Protein AF-A0A1B6MCC1-F1 (afdb_monomer_lite)

Radius of gyration: 26.34 Å; chains: 1; bounding box: 72×47×54 Å

Secondary structure (DSSP, 8-state):
------SHHHHHHHHHHHHHHHHHHHHHHHHHHHHHHHS--GGGSSSHHHHHHHHHHHHH---PPPP--HHHHHHHHHH--------SSS----B-TTSTT--TTS--B-------TTHHHHHHTS----S------TTTS--GGGS-SS-SS-----------GGGTTTTSSS-SS-EEE--TT-SS-EEE---S---

Foldseek 3Di:
DDQPDDDPVSVVVVVVVVVVVVVVVVLVVVQVVLCVPQVDGCVVDPDPVRSVVVSCCSVVVFAADDDPDPVVVVLVVQVDADDDDDDLDPDDDAAAPVDPPHDPVDDHDDDDDDDDDPVVVVVVVADDDRDPDDDDDPVPCPDPVPDDPHDPDDDDDDDDDDDDPVCCVVCVRPNPDFHFDAPVPGPGTHGDRDDPPPD

Structure (mmCIF, N/CA/C/O backbone):
data_AF-A0A1B6MCC1-F1
#
_entry.id   AF-A0A1B6MCC1-F1
#
loop_
_atom_site.group_PDB
_atom_site.id
_atom_site.type_symbol
_atom_site.label_atom_id
_atom_site.label_alt_id
_atom_site.label_comp_id
_atom_site.label_asym_id
_atom_site.label_entity_id
_atom_site.label_seq_id
_atom_site.pdbx_PDB_ins_code
_atom_site.Cartn_x
_atom_site.Cartn_y
_atom_site.Cartn_z
_atom_site.occupancy
_atom_site.B_iso_or_equiv
_atom_site.auth_seq_id
_atom_site.auth_comp_id
_atom_site.auth_asym_id
_atom_site.auth_atom_id
_atom_site.pdbx_PDB_model_num
ATOM 1 N N . ARG A 1 1 ? -37.648 2.947 22.952 1.00 60.53 1 ARG A N 1
ATOM 2 C CA . ARG A 1 1 ? -38.583 1.801 23.066 1.00 60.53 1 ARG A CA 1
ATOM 3 C C . ARG A 1 1 ? -37.822 0.694 23.771 1.00 60.53 1 ARG A C 1
ATOM 5 O O . ARG A 1 1 ? -36.748 0.364 23.291 1.00 60.53 1 ARG A O 1
ATOM 12 N N . GLU A 1 2 ? -38.320 0.191 24.895 1.00 76.88 2 GLU A N 1
ATOM 13 C CA . GLU A 1 2 ? -37.763 -1.011 25.529 1.00 76.88 2 GLU A CA 1
ATOM 14 C C . GLU A 1 2 ? -38.201 -2.248 24.737 1.00 76.88 2 GLU A C 1
ATOM 16 O O . GLU A 1 2 ? -39.325 -2.298 24.237 1.00 76.88 2 GLU A O 1
ATOM 21 N N . LEU A 1 3 ? -37.294 -3.213 24.567 1.00 80.12 3 LEU A N 1
ATOM 22 C CA . LEU A 1 3 ? -37.482 -4.372 23.685 1.00 80.12 3 LEU A CA 1
ATOM 23 C C . LEU A 1 3 ? -38.127 -5.589 24.384 1.00 80.12 3 LEU A C 1
ATOM 25 O O . LEU A 1 3 ? 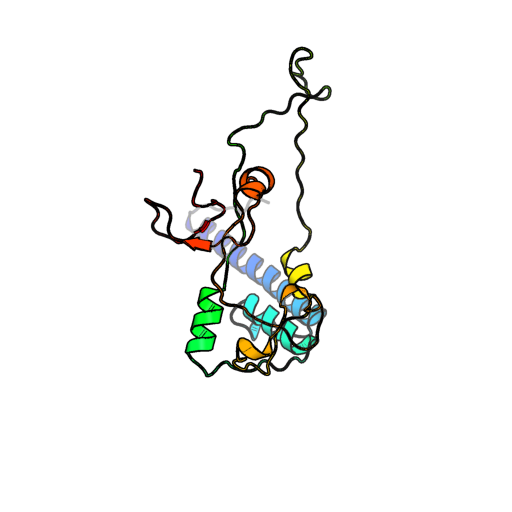-38.155 -6.658 23.794 1.00 80.12 3 LEU A O 1
ATOM 29 N N . ASN A 1 4 ? -38.674 -5.427 25.599 1.00 82.06 4 ASN A N 1
ATOM 30 C CA . ASN A 1 4 ? -39.403 -6.454 26.370 1.00 82.06 4 ASN A CA 1
ATOM 31 C C . ASN A 1 4 ? -38.788 -7.867 26.291 1.00 82.06 4 ASN A C 1
ATOM 33 O O . ASN A 1 4 ? -39.464 -8.833 25.948 1.00 82.06 4 ASN A O 1
ATOM 37 N N . MET A 1 5 ? -37.498 -7.983 26.614 1.00 91.88 5 MET A N 1
ATOM 38 C CA . MET A 1 5 ? -36.777 -9.259 26.655 1.00 91.88 5 MET A CA 1
ATOM 39 C C . MET A 1 5 ? -36.856 -9.855 28.063 1.00 91.88 5 MET A C 1
ATOM 41 O O . MET A 1 5 ? -36.608 -9.151 29.043 1.00 91.88 5 MET A O 1
ATOM 45 N N . SER A 1 6 ? -37.187 -11.142 28.166 1.00 92.62 6 SER A N 1
ATOM 46 C CA . SER A 1 6 ? -37.369 -11.849 29.444 1.00 92.62 6 SER A CA 1
ATOM 47 C C . SER A 1 6 ? -36.415 -13.029 29.629 1.00 92.62 6 SER A C 1
ATOM 49 O O . SER A 1 6 ? -36.128 -13.426 30.760 1.00 92.62 6 SER A O 1
ATOM 51 N N . THR A 1 7 ? -35.883 -13.560 28.529 1.00 95.69 7 THR A N 1
ATOM 52 C CA . THR A 1 7 ? -34.913 -14.654 28.518 1.00 95.69 7 THR A CA 1
ATOM 53 C C . THR A 1 7 ? -33.660 -14.277 27.728 1.00 95.69 7 THR A C 1
ATOM 55 O O . THR A 1 7 ? -33.661 -13.352 26.917 1.00 95.69 7 THR A O 1
ATOM 58 N N . LEU A 1 8 ? -32.575 -15.029 27.934 1.00 94.69 8 LEU A N 1
ATOM 59 C CA . LEU A 1 8 ? -31.372 -14.905 27.107 1.00 94.69 8 LEU A CA 1
ATOM 60 C C . LEU A 1 8 ? -31.652 -15.242 25.628 1.00 94.69 8 LEU A C 1
ATOM 62 O O . LEU A 1 8 ? -30.996 -14.693 24.748 1.00 94.69 8 LEU A O 1
ATOM 66 N N . GLY A 1 9 ? -32.638 -16.107 25.360 1.00 95.94 9 GLY A N 1
ATOM 67 C CA . GLY A 1 9 ? -33.094 -16.421 24.004 1.00 95.94 9 GLY A CA 1
ATOM 68 C C . GLY A 1 9 ? -33.701 -15.203 23.311 1.00 95.94 9 GLY A C 1
ATOM 69 O O . GLY A 1 9 ? -33.271 -14.863 22.215 1.00 95.94 9 GLY A O 1
ATOM 70 N N . ASP A 1 10 ? -34.596 -14.482 23.996 1.00 94.25 10 ASP A N 1
ATOM 71 C CA . ASP A 1 10 ? -35.235 -13.266 23.461 1.00 94.25 10 ASP A CA 1
ATOM 72 C C . ASP A 1 10 ? -34.190 -12.206 23.074 1.00 94.25 10 ASP A C 1
ATOM 74 O O . ASP A 1 10 ? -34.309 -11.533 22.051 1.00 94.25 10 ASP A O 1
ATOM 78 N N . TYR A 1 11 ? -33.142 -12.073 23.894 1.00 94.12 11 TYR A N 1
ATOM 79 C CA . TYR A 1 11 ? -32.012 -11.198 23.597 1.00 94.12 11 TYR A CA 1
ATOM 80 C C . TYR A 1 11 ? -31.229 -11.663 22.367 1.00 94.12 11 TYR A C 1
ATOM 82 O O . TYR A 1 11 ? -30.968 -10.857 21.474 1.00 94.12 11 TYR A O 1
ATOM 90 N N . ASN A 1 12 ? -30.872 -12.949 22.301 1.00 95.50 12 ASN A N 1
ATOM 91 C CA . ASN A 1 12 ? -30.109 -13.504 21.186 1.00 95.50 12 ASN A CA 1
ATOM 92 C C . ASN A 1 12 ? -30.859 -13.368 19.852 1.00 95.50 12 ASN A C 1
ATOM 94 O O . ASN A 1 12 ? -30.257 -12.989 18.851 1.00 95.50 12 ASN A O 1
ATOM 98 N N . ASP A 1 13 ? -32.170 -13.605 19.837 1.00 94.81 13 ASP A N 1
ATOM 99 C CA . ASP A 1 13 ? -32.987 -13.483 18.626 1.00 94.81 13 ASP A CA 1
ATOM 100 C C . ASP A 1 13 ? -33.001 -12.046 18.092 1.00 94.81 13 ASP A C 1
ATOM 102 O O . ASP A 1 13 ? -32.863 -11.813 16.888 1.00 94.81 13 ASP A O 1
ATOM 106 N N . ILE A 1 14 ? -33.127 -11.063 18.988 1.00 93.94 14 ILE A N 1
ATOM 107 C CA . ILE A 1 14 ? -33.079 -9.646 18.619 1.00 93.94 14 ILE A CA 1
ATOM 108 C C . ILE A 1 14 ? -31.674 -9.243 18.173 1.00 93.94 14 ILE A C 1
ATOM 110 O O . ILE A 1 14 ? -31.548 -8.532 17.178 1.00 93.94 14 ILE A O 1
ATOM 114 N N . TYR A 1 15 ? -30.637 -9.699 18.876 1.00 94.88 15 TYR A N 1
ATOM 115 C CA . TYR A 1 15 ? -29.241 -9.438 18.534 1.00 94.88 15 TYR A CA 1
ATOM 116 C C . TYR A 1 15 ? -28.910 -9.958 17.128 1.00 94.88 15 TYR A C 1
ATOM 118 O O . TYR A 1 15 ? -28.476 -9.189 16.275 1.00 94.88 15 TYR A O 1
ATOM 126 N N . VAL A 1 16 ? -29.211 -11.230 16.847 1.00 96.88 16 VAL A N 1
ATOM 127 C CA . VAL A 1 16 ? -28.962 -11.843 15.533 1.00 96.88 16 VAL A CA 1
ATOM 128 C C . VAL A 1 16 ? -29.770 -11.142 14.447 1.00 96.88 16 VAL A C 1
ATOM 130 O O . VAL A 1 16 ? -29.250 -10.875 13.364 1.00 96.88 16 VAL A O 1
ATOM 133 N N . LYS A 1 17 ? -31.035 -10.802 14.725 1.00 96.38 17 LYS A N 1
ATOM 134 C CA . LYS A 1 17 ? -31.856 -10.054 13.771 1.00 96.38 17 LYS A CA 1
ATOM 135 C C . LYS A 1 17 ? -31.244 -8.690 13.465 1.00 96.38 17 LYS A C 1
ATOM 137 O O . LYS A 1 17 ? -31.176 -8.335 12.295 1.00 96.38 17 LYS A O 1
ATOM 142 N N . LEU A 1 18 ? -30.796 -7.959 14.486 1.00 96.06 18 LEU A N 1
ATOM 143 C CA . LEU A 1 18 ? -30.160 -6.656 14.328 1.00 96.06 18 LEU A CA 1
ATOM 144 C C . LEU A 1 18 ? -28.888 -6.767 13.480 1.00 96.06 18 LEU A C 1
ATOM 146 O O . LEU A 1 18 ? -28.798 -6.071 12.471 1.00 96.06 18 LEU A O 1
ATOM 150 N N . ASP A 1 19 ? -27.975 -7.676 13.827 1.00 97.56 19 ASP A N 1
ATOM 151 C CA . ASP A 1 19 ? -26.720 -7.902 13.097 1.00 97.56 19 ASP A CA 1
ATOM 152 C C . ASP A 1 19 ? -26.974 -8.219 11.617 1.00 97.56 19 ASP A C 1
ATOM 154 O O . ASP A 1 19 ? -26.366 -7.611 10.735 1.00 97.56 19 ASP A O 1
ATOM 158 N N . VAL A 1 20 ? -27.920 -9.121 11.325 1.00 98.06 20 VAL A N 1
ATOM 159 C CA . VAL A 1 20 ? -28.271 -9.482 9.943 1.00 98.06 20 VAL A CA 1
ATOM 160 C C . VAL A 1 20 ? -28.901 -8.305 9.199 1.00 98.06 20 VAL A C 1
ATOM 162 O O . VAL A 1 20 ? -28.553 -8.068 8.044 1.00 98.06 20 VAL A O 1
ATOM 165 N N . THR A 1 21 ? -29.807 -7.553 9.834 1.00 98.06 21 THR A N 1
ATOM 166 C CA . THR A 1 21 ? -30.443 -6.393 9.183 1.00 98.06 21 THR A CA 1
ATOM 167 C C . THR A 1 21 ? -29.453 -5.266 8.911 1.00 98.06 21 THR A C 1
ATOM 169 O O . THR A 1 21 ? -29.427 -4.758 7.798 1.00 98.06 21 THR A O 1
ATOM 172 N N . LEU A 1 22 ? -28.578 -4.936 9.867 1.00 98.31 22 LEU A N 1
ATOM 173 C CA . LEU A 1 22 ? -27.547 -3.913 9.679 1.00 98.31 22 LEU A CA 1
ATOM 174 C C . LEU A 1 22 ? -26.559 -4.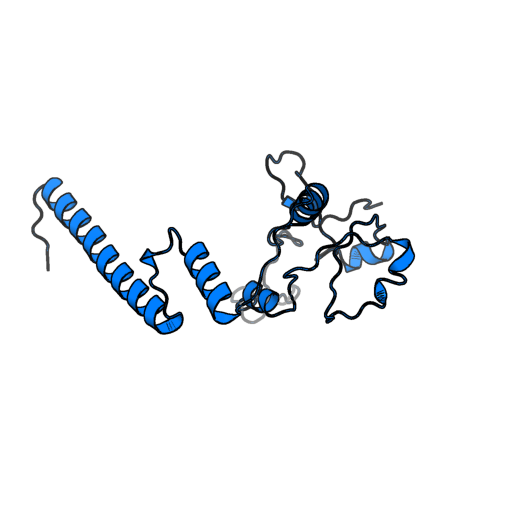315 8.585 1.00 98.31 22 LEU A C 1
ATOM 176 O O . LEU A 1 22 ? -26.181 -3.483 7.763 1.00 98.31 22 LEU A O 1
ATOM 180 N N . LEU A 1 23 ? -26.160 -5.589 8.551 1.00 98.06 23 LEU A N 1
ATOM 181 C CA . LEU A 1 23 ? -25.309 -6.092 7.481 1.00 98.06 23 LEU A CA 1
ATOM 182 C C . LEU A 1 23 ? -26.009 -5.998 6.119 1.00 98.06 23 LEU A C 1
ATOM 184 O O . LEU A 1 23 ? -25.374 -5.584 5.155 1.00 98.06 23 LEU A O 1
ATOM 188 N N . CYS A 1 24 ? -27.296 -6.350 6.032 1.00 97.94 24 CYS A N 1
ATOM 189 C CA . CYS A 1 24 ? -28.068 -6.230 4.796 1.00 97.94 24 CYS A CA 1
ATOM 190 C C . CYS A 1 24 ? -28.099 -4.779 4.304 1.00 97.94 24 CYS A C 1
ATOM 192 O O . CYS A 1 24 ? -27.706 -4.531 3.167 1.00 97.94 24 CYS A O 1
ATOM 194 N N . ASP A 1 25 ? -28.456 -3.835 5.178 1.00 98.25 25 ASP A N 1
ATOM 195 C CA . ASP A 1 25 ? -28.542 -2.408 4.846 1.00 98.25 25 ASP A CA 1
ATOM 196 C C . ASP A 1 25 ? -27.190 -1.870 4.338 1.00 98.25 25 ASP A C 1
ATOM 198 O O . ASP A 1 25 ? -27.114 -1.217 3.295 1.00 98.25 25 ASP A O 1
ATOM 202 N N . VAL A 1 26 ? -26.092 -2.193 5.036 1.00 97.69 26 VAL A N 1
ATOM 203 C CA . VAL A 1 26 ? -24.734 -1.784 4.632 1.00 97.69 26 VAL A CA 1
ATOM 204 C C . VAL A 1 26 ? -24.333 -2.415 3.298 1.00 97.69 26 VAL A C 1
ATOM 206 O O . VAL A 1 26 ? -23.728 -1.742 2.463 1.00 97.69 26 VAL A O 1
ATOM 209 N N . MET A 1 27 ? -24.653 -3.690 3.074 1.00 97.06 27 MET A N 1
ATOM 210 C CA . MET A 1 27 ? -24.279 -4.392 1.845 1.00 97.06 27 MET A CA 1
ATOM 211 C C . MET A 1 27 ? -25.083 -3.925 0.630 1.00 97.06 27 MET A C 1
ATOM 213 O O . MET A 1 27 ? -24.519 -3.831 -0.463 1.00 97.06 27 MET A O 1
ATOM 217 N N . GLU A 1 28 ? -26.365 -3.603 0.797 1.00 97.56 28 GLU A N 1
ATOM 218 C CA . GLU A 1 28 ? -27.186 -3.010 -0.262 1.00 97.56 28 GLU A CA 1
ATOM 219 C C . GLU A 1 28 ? -26.645 -1.637 -0.671 1.00 97.56 28 GLU A C 1
ATOM 221 O O . GLU A 1 28 ? -26.433 -1.387 -1.863 1.00 97.56 28 GLU A O 1
ATOM 226 N N . GLU A 1 29 ? -26.329 -0.780 0.303 1.00 97.81 29 GLU A N 1
ATOM 227 C CA . GLU A 1 29 ? -25.763 0.542 0.027 1.00 97.81 29 GLU A CA 1
ATOM 228 C C . GLU A 1 29 ? -24.359 0.454 -0.586 1.00 97.81 29 GLU A C 1
ATOM 230 O O . GLU A 1 29 ? -24.032 1.174 -1.536 1.00 97.81 29 GLU A O 1
ATOM 235 N N . PHE A 1 30 ? -23.535 -0.485 -0.112 1.00 97.12 30 PHE A N 1
ATOM 236 C CA . PHE A 1 30 ? -22.227 -0.748 -0.700 1.00 97.12 30 PHE A CA 1
ATOM 237 C C . PHE A 1 30 ? -22.346 -1.204 -2.159 1.00 97.12 30 PHE A C 1
ATOM 239 O O . PHE A 1 30 ? -21.626 -0.693 -3.020 1.00 97.12 30 PHE A O 1
ATOM 246 N N . ARG A 1 31 ? -23.281 -2.110 -2.475 1.00 97.62 31 ARG A N 1
ATOM 247 C CA . ARG A 1 31 ? -23.542 -2.545 -3.856 1.00 97.62 31 ARG A CA 1
ATOM 248 C C . ARG A 1 31 ? -23.975 -1.376 -4.739 1.00 97.62 31 ARG A C 1
ATOM 250 O O . ARG A 1 31 ? -23.433 -1.220 -5.835 1.00 97.62 31 ARG A O 1
ATOM 257 N N . ASN A 1 32 ? -24.900 -0.541 -4.262 1.00 98.12 32 ASN A N 1
ATOM 258 C CA . ASN A 1 32 ? -25.359 0.647 -4.986 1.00 98.12 32 ASN A CA 1
ATOM 259 C C . ASN A 1 32 ? -24.201 1.613 -5.263 1.00 98.12 32 ASN A C 1
ATOM 261 O O . ASN A 1 32 ? -24.030 2.060 -6.398 1.00 98.12 32 ASN A O 1
ATOM 265 N N . SER A 1 33 ? -23.360 1.863 -4.258 1.00 97.56 33 SER A N 1
ATOM 266 C CA . SER A 1 33 ? -22.163 2.699 -4.384 1.00 97.56 33 SER A CA 1
ATOM 267 C C . SER A 1 33 ? -21.176 2.149 -5.419 1.00 97.56 33 SER A C 1
ATOM 269 O O . SER A 1 33 ? -20.667 2.905 -6.247 1.00 97.56 33 SER A O 1
ATOM 271 N N . CYS A 1 34 ? -20.939 0.833 -5.435 1.00 97.12 34 CYS A N 1
ATOM 272 C CA . CYS A 1 34 ? -20.048 0.184 -6.403 1.00 97.12 34 CYS A CA 1
ATOM 273 C C . CYS A 1 34 ? -20.585 0.264 -7.838 1.00 97.12 34 CYS A C 1
ATOM 275 O O . CYS A 1 34 ? -19.839 0.591 -8.766 1.00 97.12 34 CYS A O 1
ATOM 277 N N . LEU A 1 35 ? -21.887 0.029 -8.023 1.00 97.12 35 LEU A N 1
ATOM 278 C CA . LEU A 1 35 ? -22.549 0.175 -9.319 1.00 97.12 35 LEU A CA 1
ATOM 279 C C . LEU A 1 35 ? -22.520 1.629 -9.802 1.00 97.12 35 LEU A C 1
ATOM 281 O O . LEU A 1 35 ? -22.264 1.878 -10.976 1.00 97.12 35 LEU A O 1
ATOM 285 N N . SER A 1 36 ? -22.731 2.583 -8.897 1.00 97.62 36 SER A N 1
ATOM 286 C CA . SER A 1 36 ? -22.678 4.018 -9.184 1.00 97.62 36 SER A CA 1
ATOM 287 C C . SER A 1 36 ? -21.276 4.486 -9.575 1.00 97.62 36 SER A C 1
ATOM 289 O O . SER A 1 36 ? -21.134 5.208 -10.559 1.00 97.62 36 SER A O 1
ATOM 291 N N . SER A 1 37 ? -20.260 4.105 -8.800 1.00 95.75 37 SER A N 1
ATOM 292 C CA . SER A 1 37 ? -18.903 4.647 -8.934 1.00 95.75 37 SER A CA 1
ATOM 293 C C . SER A 1 37 ? -18.083 3.919 -9.992 1.00 95.75 37 SER A C 1
ATOM 295 O O . SER A 1 37 ? -17.351 4.556 -10.739 1.00 95.75 37 SER A O 1
ATOM 297 N N . TYR A 1 38 ? -18.212 2.593 -10.074 1.00 95.19 38 TYR A N 1
ATOM 298 C CA . TYR A 1 38 ? -17.378 1.755 -10.941 1.00 95.19 38 TYR A CA 1
ATOM 299 C C . TYR A 1 38 ? -18.178 1.072 -12.051 1.00 95.19 38 TYR A C 1
ATOM 301 O O . TYR A 1 38 ? -17.599 0.481 -12.963 1.00 95.19 38 TYR A O 1
ATOM 309 N N . GLY A 1 39 ? -19.516 1.074 -11.988 1.00 96.56 39 GLY A N 1
ATOM 310 C CA . GLY A 1 39 ? -20.347 0.255 -12.876 1.00 96.56 39 GLY A CA 1
ATOM 311 C C . GLY A 1 39 ? -20.019 -1.234 -12.760 1.00 96.56 39 GLY A C 1
ATOM 312 O O . GLY A 1 39 ? -20.013 -1.934 -13.774 1.00 96.56 39 GLY A O 1
ATOM 313 N N . LEU A 1 40 ? -19.649 -1.680 -11.557 1.00 96.69 40 LEU A N 1
ATOM 314 C CA . LEU A 1 40 ? -19.322 -3.062 -11.221 1.00 96.69 40 LEU A CA 1
ATOM 315 C C . LEU A 1 40 ? -20.169 -3.486 -10.025 1.00 96.69 40 LEU A C 1
ATOM 317 O O . LEU A 1 40 ? -20.326 -2.731 -9.067 1.00 96.69 40 LEU A O 1
ATOM 321 N N . ASP A 1 41 ? -20.701 -4.702 -10.076 1.00 96.31 41 ASP A N 1
ATOM 322 C CA . ASP A 1 41 ? -21.399 -5.286 -8.937 1.00 96.31 41 ASP A CA 1
ATOM 323 C C . ASP A 1 41 ? -20.372 -5.953 -8.012 1.00 96.31 41 ASP A C 1
ATOM 325 O O . ASP A 1 41 ? -19.624 -6.846 -8.427 1.00 96.31 41 ASP A O 1
ATOM 329 N N . CYS A 1 42 ? -20.316 -5.499 -6.758 1.00 95.38 42 CYS A N 1
ATOM 330 C CA . CYS A 1 42 ? -19.353 -5.980 -5.774 1.00 95.38 42 CYS A CA 1
ATOM 331 C C . CYS A 1 42 ? -19.488 -7.483 -5.498 1.00 95.38 42 CYS A C 1
ATOM 333 O O . CYS A 1 42 ? -18.491 -8.120 -5.166 1.00 95.38 42 CYS A O 1
ATOM 335 N N . PHE A 1 43 ? -20.668 -8.069 -5.723 1.00 94.94 43 PHE A N 1
ATOM 336 C CA . PHE A 1 43 ? -20.920 -9.490 -5.484 1.00 94.94 43 PHE A CA 1
ATOM 337 C C . PHE A 1 43 ? -20.306 -10.438 -6.526 1.00 94.94 43 PHE A C 1
ATOM 339 O O . PHE A 1 43 ? -20.291 -11.646 -6.298 1.00 94.94 43 PHE A O 1
ATOM 346 N N . TYR A 1 44 ? -19.742 -9.930 -7.630 1.00 95.44 44 TYR A N 1
ATOM 347 C CA . TYR A 1 44 ? -18.903 -10.745 -8.527 1.00 95.44 44 TYR A CA 1
ATOM 348 C C . TYR A 1 44 ? -17.454 -10.888 -8.041 1.00 95.44 44 TYR A C 1
ATOM 350 O O . TYR A 1 44 ? -16.647 -11.550 -8.694 1.00 95.44 44 TYR A O 1
ATOM 358 N N . ASN A 1 45 ? -17.111 -10.277 -6.907 1.00 94.50 45 ASN A N 1
ATOM 359 C CA . ASN A 1 45 ? -15.792 -10.360 -6.300 1.00 94.50 45 ASN A CA 1
ATOM 360 C C . ASN A 1 45 ? -15.888 -11.003 -4.919 1.00 94.50 45 ASN A C 1
ATOM 362 O O . ASN A 1 45 ? -16.774 -10.685 -4.132 1.00 94.50 45 ASN A O 1
ATOM 366 N N . PHE A 1 46 ? -14.933 -11.876 -4.597 1.00 93.19 46 PHE A N 1
ATOM 367 C CA . PHE A 1 46 ? -14.864 -12.497 -3.271 1.00 93.19 46 PHE A CA 1
ATOM 368 C C . PHE A 1 46 ? -14.502 -11.497 -2.165 1.00 93.19 46 PHE A C 1
ATOM 370 O O . PHE A 1 46 ? -14.854 -11.707 -1.008 1.00 93.19 46 PHE A O 1
ATOM 377 N N . THR A 1 47 ? -13.762 -10.435 -2.500 1.00 96.12 47 THR A N 1
ATOM 378 C CA . THR A 1 47 ? -13.232 -9.461 -1.539 1.00 96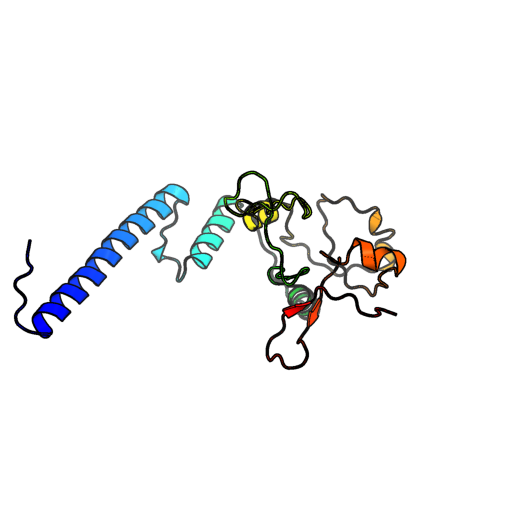.12 47 THR A CA 1
ATOM 379 C C . THR A 1 47 ? -13.174 -8.057 -2.147 1.00 96.12 47 THR A C 1
ATOM 381 O O . THR A 1 47 ? -13.105 -7.896 -3.369 1.00 96.12 47 THR A O 1
ATOM 384 N N . SER A 1 48 ? -13.143 -7.024 -1.298 1.00 94.25 48 SER A N 1
ATOM 385 C CA . SER A 1 48 ? -13.013 -5.627 -1.740 1.00 94.25 48 SER A CA 1
ATOM 386 C C . SER A 1 48 ? -11.731 -5.339 -2.539 1.00 94.25 48 SER A C 1
ATOM 388 O O . SER A 1 48 ? -11.825 -4.602 -3.517 1.00 94.25 48 SER A O 1
ATOM 390 N N . PRO A 1 49 ? -10.552 -5.924 -2.224 1.00 95.31 49 PRO A N 1
ATOM 391 C CA . PRO A 1 49 ? -9.379 -5.811 -3.094 1.00 95.31 49 PRO A CA 1
ATOM 392 C C . PRO A 1 49 ? -9.598 -6.383 -4.499 1.00 95.31 49 PRO A C 1
ATOM 394 O O . PRO A 1 49 ? -9.134 -5.790 -5.466 1.00 95.31 49 PRO A O 1
ATOM 397 N N . GLY A 1 50 ? -10.342 -7.489 -4.632 1.00 96.31 50 GLY A N 1
ATOM 398 C CA . GLY A 1 50 ? -10.712 -8.037 -5.942 1.00 96.31 50 GLY A CA 1
ATOM 399 C C . GLY A 1 50 ? -11.578 -7.065 -6.747 1.00 96.31 50 GLY A C 1
ATOM 400 O O . GLY A 1 50 ? -11.300 -6.813 -7.917 1.00 96.31 50 GLY A O 1
ATOM 401 N N . LEU A 1 51 ? -12.560 -6.435 -6.093 1.00 96.56 51 LEU A N 1
ATOM 402 C CA . LEU A 1 51 ? -13.365 -5.377 -6.709 1.00 96.56 51 LEU A CA 1
ATOM 403 C C . LEU A 1 51 ? -12.505 -4.178 -7.128 1.00 96.56 51 LEU A C 1
ATOM 405 O O . LEU A 1 51 ? -12.649 -3.695 -8.247 1.00 96.56 51 LEU A O 1
ATOM 409 N N . ALA A 1 52 ? -11.612 -3.706 -6.254 1.00 94.94 52 ALA A N 1
ATOM 410 C CA . ALA A 1 52 ? -10.720 -2.588 -6.555 1.00 94.94 52 ALA A CA 1
ATOM 411 C C . ALA A 1 52 ? -9.798 -2.907 -7.743 1.00 94.94 52 ALA A C 1
ATOM 413 O O . ALA A 1 52 ? -9.597 -2.060 -8.610 1.00 94.94 52 ALA A O 1
ATOM 414 N N . TRP A 1 53 ? -9.298 -4.143 -7.822 1.00 94.25 53 TRP A N 1
ATOM 415 C CA . TRP A 1 53 ? -8.517 -4.628 -8.957 1.00 94.25 53 TRP A CA 1
ATOM 416 C C . TRP A 1 53 ? -9.331 -4.638 -10.254 1.00 94.25 53 TRP A C 1
ATOM 418 O O . TRP A 1 53 ? -8.880 -4.105 -11.264 1.00 94.25 53 TRP A O 1
ATOM 428 N N . GLN A 1 54 ? -10.551 -5.185 -10.237 1.00 95.19 54 GLN A N 1
ATOM 429 C CA . GLN A 1 54 ? -11.429 -5.171 -11.413 1.00 95.19 54 GLN A CA 1
ATOM 430 C C . GLN A 1 54 ? -11.796 -3.749 -11.850 1.00 95.19 54 GLN A C 1
ATOM 432 O O . GLN A 1 54 ? -11.817 -3.470 -13.049 1.00 95.19 54 GLN A O 1
ATOM 437 N N . ALA A 1 55 ? -12.061 -2.850 -10.898 1.00 95.44 55 ALA A N 1
ATOM 438 C CA . ALA A 1 55 ? -12.311 -1.441 -11.178 1.00 95.44 55 ALA A CA 1
ATOM 439 C C . ALA A 1 55 ? -11.089 -0.798 -11.844 1.00 95.44 55 ALA A C 1
ATOM 441 O O . ALA A 1 55 ? -11.229 -0.196 -12.903 1.00 95.44 55 ALA A O 1
ATOM 442 N N . MET A 1 56 ? -9.889 -1.011 -11.294 1.00 93.88 56 MET A N 1
ATOM 443 C CA . MET A 1 56 ? -8.638 -0.527 -11.882 1.00 93.88 56 MET A CA 1
ATOM 444 C C . MET A 1 56 ? -8.467 -1.023 -13.322 1.00 93.88 56 MET A C 1
ATOM 446 O O . MET A 1 56 ? -8.317 -0.196 -14.215 1.00 93.88 56 MET A O 1
ATOM 450 N N . MET A 1 57 ? -8.599 -2.330 -13.572 1.00 94.50 57 MET A N 1
ATOM 451 C CA . MET A 1 57 ? -8.479 -2.906 -14.920 1.00 94.50 57 MET A CA 1
ATOM 452 C C . MET A 1 57 ? -9.507 -2.322 -15.902 1.00 94.50 57 MET A C 1
ATOM 454 O O . MET A 1 57 ? -9.191 -2.086 -17.067 1.00 94.50 57 MET A O 1
ATOM 458 N N . LYS A 1 58 ? -10.745 -2.081 -15.451 1.00 94.94 58 LYS A N 1
ATOM 459 C CA . LYS A 1 58 ? -11.812 -1.500 -16.280 1.00 94.94 58 LYS A CA 1
ATOM 460 C C . LYS A 1 58 ? -11.537 -0.038 -16.640 1.00 94.94 58 LYS A C 1
ATOM 462 O O . LYS A 1 58 ? -11.762 0.348 -17.788 1.00 94.94 58 LYS A O 1
ATOM 467 N N . GLU A 1 59 ? -11.088 0.756 -15.671 1.00 93.75 59 GLU A N 1
ATOM 468 C CA . GLU A 1 59 ? -10.838 2.190 -15.841 1.00 93.75 59 GLU A CA 1
ATOM 469 C C . GLU A 1 59 ? -9.575 2.454 -16.667 1.00 93.75 59 GLU A C 1
ATOM 471 O O . GLU A 1 59 ? -9.608 3.230 -17.623 1.00 93.75 59 GLU A O 1
ATOM 476 N N . THR A 1 60 ? -8.465 1.786 -16.340 1.00 93.50 60 THR A N 1
ATOM 477 C CA . THR A 1 60 ? -7.177 2.000 -17.020 1.00 93.50 60 THR A CA 1
ATOM 478 C C . THR A 1 60 ? -7.098 1.272 -18.355 1.00 93.50 60 THR A C 1
ATOM 480 O O . THR A 1 60 ? -6.380 1.721 -19.247 1.00 93.50 60 THR A O 1
ATOM 483 N N . LYS A 1 61 ? -7.824 0.151 -18.495 1.00 94.81 61 LYS A N 1
ATOM 484 C CA . LYS A 1 61 ? -7.726 -0.780 -19.630 1.00 94.81 61 LYS A CA 1
ATOM 485 C C . LYS A 1 61 ? -6.292 -1.253 -19.875 1.00 94.81 61 LYS A C 1
ATOM 487 O O . LYS A 1 61 ? -5.936 -1.556 -21.012 1.00 94.81 61 LYS A O 1
ATOM 492 N N . CYS A 1 62 ? -5.463 -1.273 -18.830 1.00 92.19 62 CYS A N 1
ATOM 493 C CA . CYS A 1 62 ? -4.097 -1.750 -18.956 1.00 92.19 62 CYS A CA 1
ATOM 494 C C . CYS A 1 62 ? -4.081 -3.259 -19.223 1.00 92.19 62 CYS A C 1
ATOM 496 O O . CYS A 1 62 ? -4.941 -4.011 -18.759 1.00 92.19 62 CYS A O 1
ATOM 498 N N . GLU A 1 63 ? -3.075 -3.699 -19.969 1.00 94.62 63 GLU A N 1
ATOM 499 C CA . GLU A 1 63 ? -2.766 -5.111 -20.146 1.00 94.62 63 GLU A CA 1
ATOM 500 C C . GLU A 1 63 ? -1.536 -5.423 -19.301 1.00 94.62 63 GLU A C 1
ATOM 502 O O . GLU A 1 63 ? -0.480 -4.816 -19.473 1.00 94.62 63 GLU A O 1
ATOM 507 N N . LEU A 1 64 ? -1.695 -6.337 -18.345 1.00 94.88 64 LEU A N 1
ATOM 508 C CA . LEU A 1 64 ? -0.619 -6.745 -17.452 1.00 94.88 64 LEU A CA 1
ATOM 509 C C . LEU A 1 64 ? 0.043 -8.005 -17.999 1.00 94.88 64 LEU A C 1
ATOM 511 O O . LEU A 1 64 ? -0.607 -9.043 -18.149 1.00 94.88 64 LEU A O 1
ATOM 515 N N . GLN A 1 65 ? 1.341 -7.926 -18.278 1.00 96.19 65 GLN A N 1
ATOM 516 C CA . GLN A 1 65 ? 2.123 -9.090 -18.669 1.00 96.19 65 GLN A CA 1
ATOM 517 C C . GLN A 1 65 ? 2.322 -10.012 -17.462 1.00 96.19 65 GLN A C 1
ATOM 519 O O . GLN A 1 65 ? 2.789 -9.593 -16.404 1.00 96.19 65 GLN A O 1
ATOM 524 N N . LEU A 1 66 ? 2.027 -11.299 -17.645 1.00 95.44 66 LEU A N 1
ATOM 525 C CA . LEU A 1 66 ? 2.381 -12.324 -16.672 1.00 95.44 66 LEU A CA 1
ATOM 526 C C . LEU A 1 66 ? 3.890 -12.597 -16.721 1.00 95.44 66 LEU A C 1
ATOM 528 O O . LEU A 1 66 ? 4.430 -12.947 -17.774 1.00 95.44 66 LEU A O 1
ATOM 532 N N . LEU A 1 67 ? 4.554 -12.498 -15.571 1.00 95.38 67 LEU A N 1
A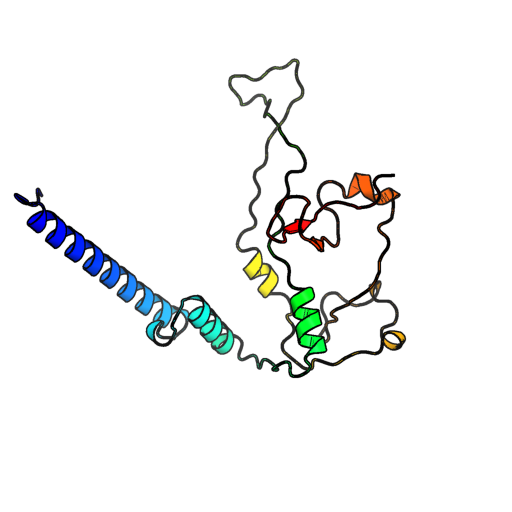TOM 533 C CA . LEU A 1 67 ? 5.933 -12.953 -15.416 1.00 95.38 67 LEU A CA 1
ATOM 534 C C . LEU A 1 67 ? 5.983 -14.481 -15.495 1.00 95.38 67 LEU A C 1
ATOM 536 O O . LEU A 1 67 ? 5.271 -15.177 -14.774 1.00 95.38 67 LEU A O 1
ATOM 540 N N . THR A 1 68 ? 6.820 -14.991 -16.394 1.00 95.88 68 THR A N 1
ATOM 541 C CA . THR A 1 68 ? 6.998 -16.435 -16.627 1.00 95.88 68 THR A CA 1
ATOM 542 C C . THR A 1 68 ? 8.399 -16.927 -16.273 1.00 95.88 68 THR A C 1
ATOM 544 O O . THR A 1 68 ? 8.591 -18.126 -16.087 1.00 95.88 68 THR A O 1
ATOM 547 N N . ASP A 1 69 ? 9.356 -16.009 -16.145 1.00 97.19 69 ASP A N 1
ATOM 548 C CA . ASP A 1 69 ? 10.700 -16.279 -15.652 1.00 97.19 69 ASP A CA 1
ATOM 549 C C . ASP A 1 69 ? 10.692 -16.283 -14.116 1.00 97.19 69 ASP A C 1
ATOM 551 O O . ASP A 1 69 ? 10.315 -15.294 -13.482 1.00 97.19 69 ASP A O 1
ATOM 555 N N . ILE A 1 70 ? 11.099 -17.406 -13.521 1.00 97.19 70 ILE A N 1
ATOM 556 C CA . ILE A 1 70 ? 11.139 -17.576 -12.067 1.00 97.19 70 ILE A CA 1
ATOM 557 C C . ILE A 1 70 ? 12.148 -16.635 -11.405 1.00 97.19 70 ILE A C 1
ATOM 559 O O . ILE A 1 70 ? 11.876 -16.143 -10.312 1.00 97.19 70 ILE A O 1
ATOM 563 N N . ASP A 1 71 ? 13.263 -16.326 -12.064 1.00 97.00 71 ASP A N 1
ATOM 564 C CA . ASP A 1 71 ? 14.297 -15.467 -11.492 1.00 97.00 71 ASP A CA 1
ATOM 565 C C . ASP A 1 71 ? 13.808 -14.012 -11.424 1.00 97.00 71 ASP A C 1
ATOM 567 O O . ASP A 1 71 ? 14.044 -13.324 -10.430 1.00 97.00 71 ASP A O 1
ATOM 571 N N . MET A 1 72 ? 13.026 -13.560 -12.417 1.00 96.25 72 MET A N 1
ATOM 572 C CA . MET A 1 72 ? 12.372 -12.243 -12.372 1.00 96.25 72 MET A CA 1
ATOM 573 C C . MET A 1 72 ? 11.342 -12.166 -11.243 1.00 96.25 72 MET A C 1
ATOM 575 O O . MET A 1 72 ? 11.270 -11.159 -10.537 1.00 96.25 72 MET A O 1
ATOM 579 N N . VAL A 1 73 ? 10.545 -13.227 -11.065 1.00 96.25 73 VAL A N 1
ATOM 580 C CA . VAL A 1 73 ? 9.559 -13.306 -9.977 1.00 96.25 73 VAL A CA 1
ATOM 581 C C . VAL A 1 73 ? 10.263 -13.210 -8.628 1.00 96.25 73 VAL A C 1
ATOM 583 O O . VAL A 1 73 ? 9.896 -12.362 -7.818 1.00 96.25 73 VAL A O 1
ATOM 586 N N . LEU A 1 74 ? 11.311 -14.010 -8.413 1.00 95.88 74 LEU A N 1
ATOM 587 C CA . LEU A 1 74 ? 12.073 -14.007 -7.166 1.00 95.88 74 LEU A CA 1
ATOM 588 C C . LEU A 1 74 ? 12.742 -12.655 -6.901 1.00 95.88 74 LEU A C 1
ATOM 590 O O . LEU A 1 74 ? 12.703 -12.182 -5.768 1.00 95.88 74 LEU A O 1
ATOM 594 N N . MET A 1 75 ? 13.306 -12.006 -7.924 1.00 94.19 75 MET A N 1
ATOM 595 C CA . MET A 1 75 ? 13.893 -10.667 -7.802 1.00 94.19 75 MET A CA 1
ATOM 596 C C . MET A 1 75 ? 12.843 -9.630 -7.373 1.00 94.19 75 MET A C 1
ATOM 598 O O . MET A 1 75 ? 13.081 -8.846 -6.453 1.00 94.19 75 MET A O 1
ATOM 602 N N . ILE A 1 76 ? 11.664 -9.637 -8.002 1.00 94.06 76 ILE A N 1
ATOM 603 C CA . ILE A 1 76 ? 10.581 -8.702 -7.674 1.00 94.06 76 ILE A CA 1
ATOM 604 C C . ILE A 1 76 ? 10.041 -8.975 -6.271 1.00 94.06 76 ILE A C 1
ATOM 606 O O . ILE A 1 76 ? 9.932 -8.038 -5.482 1.00 94.06 76 ILE A O 1
ATOM 610 N N . GLU A 1 77 ? 9.764 -10.234 -5.921 1.00 92.75 77 GLU A N 1
ATOM 611 C CA . GLU A 1 77 ? 9.321 -10.622 -4.576 1.00 92.75 77 GLU A CA 1
ATOM 612 C C . GLU A 1 77 ? 10.346 -10.217 -3.510 1.00 92.75 77 GLU A C 1
ATOM 614 O O . GLU A 1 77 ? 9.986 -9.611 -2.495 1.00 92.75 77 GLU A O 1
ATOM 619 N N . ALA A 1 78 ? 11.634 -10.460 -3.770 1.00 90.38 78 ALA A N 1
ATOM 620 C CA . ALA A 1 78 ? 12.733 -10.035 -2.913 1.00 90.38 78 ALA A CA 1
ATOM 621 C C . ALA A 1 78 ? 12.908 -8.513 -2.864 1.00 90.38 78 ALA A C 1
ATOM 623 O O . ALA A 1 78 ? 13.580 -8.027 -1.954 1.00 90.38 78 ALA A O 1
ATOM 624 N N . GLY A 1 79 ? 12.304 -7.753 -3.781 1.00 90.56 79 GLY A N 1
ATOM 625 C CA . GLY A 1 79 ? 12.264 -6.289 -3.813 1.00 90.56 79 GLY A CA 1
ATOM 626 C C . GLY A 1 79 ? 11.036 -5.670 -3.134 1.00 90.56 79 GLY A C 1
ATOM 627 O O . GLY A 1 79 ? 11.080 -4.498 -2.759 1.00 90.56 79 GLY A O 1
ATOM 628 N N . VAL A 1 80 ? 9.958 -6.430 -2.900 1.00 90.44 80 VAL A N 1
ATOM 629 C CA . VAL A 1 80 ? 8.749 -5.915 -2.232 1.00 90.44 80 VAL A CA 1
ATOM 630 C C . VAL A 1 80 ? 9.060 -5.541 -0.778 1.00 90.44 80 VAL A C 1
ATOM 632 O O . VAL A 1 80 ? 9.640 -6.315 -0.011 1.00 90.44 80 VAL A O 1
ATOM 635 N N . ARG A 1 81 ? 8.676 -4.326 -0.373 1.00 89.12 81 ARG A N 1
ATOM 636 C CA . ARG A 1 81 ? 8.843 -3.804 0.993 1.00 89.12 81 ARG A CA 1
ATOM 637 C C . ARG A 1 81 ? 7.501 -3.343 1.551 1.00 89.12 81 ARG A C 1
ATOM 639 O O . ARG A 1 81 ? 6.630 -2.894 0.813 1.00 89.12 81 ARG A O 1
ATOM 646 N N . GLY A 1 82 ? 7.348 -3.462 2.868 1.00 87.00 82 GLY A N 1
ATOM 647 C CA . GLY A 1 82 ? 6.211 -2.897 3.591 1.00 87.00 82 GLY A CA 1
ATOM 648 C C . GLY A 1 82 ? 6.390 -1.408 3.890 1.00 87.00 82 GLY A C 1
ATOM 649 O O . GLY A 1 82 ? 7.367 -0.781 3.487 1.00 87.00 82 GLY A O 1
ATOM 650 N N . GLY A 1 83 ? 5.449 -0.852 4.653 1.00 88.44 83 GLY A N 1
ATOM 651 C CA . GLY A 1 83 ? 5.555 0.517 5.151 1.00 88.44 83 GLY A CA 1
ATOM 652 C C . GLY A 1 83 ? 6.746 0.699 6.095 1.00 88.44 83 GLY A C 1
ATOM 653 O O . GLY A 1 83 ? 7.087 -0.190 6.878 1.00 88.44 83 GLY A O 1
ATOM 654 N N . LEU A 1 84 ? 7.359 1.880 6.038 1.00 88.81 84 LEU A N 1
ATOM 655 C CA . LEU A 1 84 ? 8.418 2.267 6.958 1.00 88.81 84 LEU A CA 1
ATOM 656 C C . LEU A 1 84 ? 7.831 2.586 8.335 1.00 88.81 84 LEU A C 1
ATOM 658 O O . LEU A 1 84 ? 6.866 3.338 8.450 1.00 88.81 84 LEU A O 1
ATOM 662 N N . THR A 1 85 ? 8.412 2.037 9.397 1.00 86.88 85 THR A N 1
ATOM 663 C CA . THR A 1 85 ? 8.032 2.382 10.772 1.00 86.88 85 THR A CA 1
ATOM 664 C C . THR A 1 85 ? 9.283 2.476 11.627 1.00 86.88 85 THR A C 1
ATOM 666 O O . THR A 1 85 ? 9.946 1.471 11.870 1.00 86.88 85 THR A O 1
ATOM 669 N N . GLN A 1 86 ? 9.590 3.685 12.095 1.00 84.94 86 GLN A N 1
ATOM 670 C CA . GLN A 1 86 ? 10.795 3.976 12.861 1.00 84.94 86 GLN A CA 1
ATOM 671 C C . GLN A 1 86 ? 10.487 4.923 14.021 1.00 84.94 86 GLN A C 1
ATOM 673 O O . GLN A 1 86 ? 9.681 5.843 13.901 1.00 84.94 86 GLN A O 1
ATOM 678 N N . SER A 1 87 ? 11.166 4.700 15.146 1.00 85.81 87 SER A N 1
ATOM 679 C CA . SER A 1 87 ? 11.255 5.653 16.249 1.00 85.81 87 SER A CA 1
ATOM 680 C C . SER A 1 87 ? 12.717 6.058 16.388 1.00 85.81 87 SER A C 1
ATOM 682 O O . SER A 1 87 ? 13.560 5.238 16.741 1.00 85.81 87 SER A O 1
ATOM 684 N N . VAL A 1 88 ? 13.010 7.306 16.028 1.00 84.94 88 VAL A N 1
ATOM 685 C CA . VAL A 1 88 ? 14.367 7.869 16.050 1.00 84.94 88 VAL A CA 1
ATOM 686 C C . VAL A 1 88 ? 14.701 8.376 17.452 1.00 84.94 88 VAL A C 1
ATOM 688 O O . VAL A 1 88 ? 15.726 8.016 18.028 1.00 84.94 88 VAL A O 1
ATOM 691 N N . THR A 1 89 ? 13.788 9.165 18.023 1.00 86.06 89 THR A N 1
ATOM 692 C CA . THR A 1 89 ? 13.916 9.740 19.363 1.00 86.06 89 THR A CA 1
ATOM 693 C C . THR A 1 89 ? 12.948 9.031 20.311 1.00 86.06 89 THR A C 1
ATOM 695 O O . THR A 1 89 ? 11.735 9.181 20.147 1.00 86.06 89 THR A O 1
ATOM 698 N N . PRO A 1 90 ? 13.440 8.283 21.319 1.00 83.56 90 PRO A N 1
ATOM 699 C CA . PRO A 1 90 ? 12.588 7.459 22.183 1.00 83.56 90 PRO A CA 1
ATOM 700 C C . PRO A 1 90 ? 11.567 8.249 23.008 1.00 83.56 90 PRO A C 1
ATOM 702 O O . PRO A 1 90 ? 10.542 7.705 23.414 1.00 83.56 90 PRO A O 1
ATOM 705 N N . TYR A 1 91 ? 11.855 9.521 23.294 1.00 90.88 91 TYR A N 1
ATOM 706 C CA . TYR A 1 91 ? 10.982 10.380 24.078 1.00 90.88 91 TYR A CA 1
ATOM 707 C C . TYR A 1 91 ? 11.211 11.853 23.751 1.00 90.88 91 TYR A C 1
ATOM 709 O O . TYR A 1 91 ? 12.339 12.340 23.793 1.00 90.88 91 TYR A O 1
ATOM 717 N N . VAL A 1 92 ? 10.121 12.571 23.492 1.00 90.50 92 VAL A N 1
ATOM 718 C CA . VAL A 1 92 ? 10.109 14.030 23.389 1.00 90.50 92 VAL A CA 1
ATOM 719 C C . VAL A 1 92 ? 8.906 14.544 24.167 1.00 90.50 92 VAL A C 1
ATOM 721 O O . VAL A 1 92 ? 7.802 14.010 24.051 1.00 90.50 92 VAL A O 1
ATOM 724 N N . LYS A 1 93 ? 9.113 15.597 24.957 1.00 93.00 93 LYS A N 1
ATOM 725 C CA . LYS A 1 93 ? 8.053 16.290 25.688 1.00 93.00 93 LYS A CA 1
ATOM 726 C C . LYS A 1 93 ? 7.908 17.697 25.131 1.00 93.00 93 LYS A C 1
ATOM 728 O O . LYS A 1 93 ? 8.886 18.429 25.048 1.00 93.00 93 LYS A O 1
ATOM 733 N N . ALA A 1 94 ? 6.686 18.083 24.780 1.00 95.19 94 ALA A N 1
ATOM 734 C CA . ALA A 1 94 ? 6.410 19.455 24.386 1.00 95.19 94 ALA A CA 1
ATOM 735 C C . ALA A 1 94 ? 6.653 20.412 25.569 1.00 95.19 94 ALA A C 1
ATOM 737 O O . ALA A 1 94 ? 6.186 20.160 26.682 1.00 95.19 94 ALA A O 1
ATOM 738 N N . ASN A 1 95 ? 7.334 21.525 25.307 1.00 96.88 95 ASN A N 1
ATOM 739 C CA . ASN A 1 95 ? 7.492 22.643 26.231 1.00 96.88 95 ASN A CA 1
ATOM 740 C C . ASN A 1 95 ? 7.297 23.932 25.440 1.00 96.88 95 ASN A C 1
ATOM 742 O O . ASN A 1 95 ? 8.232 24.459 24.859 1.00 96.88 95 ASN A O 1
ATOM 746 N N . ASN A 1 96 ? 6.076 24.442 25.353 1.00 95.44 96 ASN A N 1
ATOM 747 C CA . ASN A 1 96 ? 5.831 25.693 24.645 1.00 95.44 96 ASN A CA 1
ATOM 748 C C . ASN A 1 96 ? 4.829 26.560 25.396 1.00 95.44 96 ASN A C 1
ATOM 750 O O . ASN A 1 96 ? 4.018 26.060 26.172 1.00 95.44 96 ASN A O 1
ATOM 754 N N . LYS A 1 97 ? 4.878 27.866 25.121 1.00 95.25 97 LYS A N 1
ATOM 755 C CA . LYS A 1 97 ? 4.109 28.920 25.804 1.00 95.25 97 LYS A CA 1
ATOM 756 C C . LYS A 1 97 ? 2.584 28.741 25.796 1.00 95.25 97 LYS A C 1
ATOM 758 O O . LYS A 1 97 ? 1.894 29.484 26.484 1.00 95.25 97 LYS A O 1
ATOM 763 N N . HIS A 1 98 ? 2.054 27.814 24.998 1.00 94.44 98 HIS A N 1
ATOM 764 C CA . HIS A 1 98 ? 0.623 27.523 24.924 1.00 94.44 98 HIS A CA 1
ATOM 765 C C . HIS A 1 98 ? 0.185 26.408 25.891 1.00 94.44 98 HIS A C 1
ATOM 767 O O . HIS A 1 98 ? -1.012 26.163 26.028 1.00 94.44 98 HIS A O 1
ATOM 773 N N . LEU A 1 99 ? 1.125 25.742 26.571 1.00 94.31 99 LEU A N 1
ATOM 774 C CA . LEU A 1 99 ? 0.850 24.682 27.542 1.00 94.31 99 LEU A CA 1
ATOM 775 C C . LEU A 1 99 ? 0.768 25.232 28.973 1.00 94.31 99 LEU A C 1
ATOM 777 O O . LEU A 1 99 ? 1.528 26.117 29.358 1.00 94.31 99 LEU A O 1
ATOM 781 N N . GLN A 1 100 ? -0.122 24.660 29.791 1.00 93.81 100 GLN A N 1
ATOM 782 C CA . GLN A 1 100 ? -0.328 25.082 31.189 1.00 93.81 100 GLN A CA 1
ATOM 783 C C . GLN A 1 100 ? 0.911 24.883 32.076 1.00 93.81 100 GLN A C 1
ATOM 785 O O . GLN A 1 100 ? 1.095 25.601 33.052 1.00 93.81 100 GLN A O 1
ATOM 790 N N . ASN A 1 101 ? 1.754 23.908 31.742 1.00 93.62 101 ASN A N 1
ATOM 791 C CA . ASN A 1 101 ? 2.975 23.553 32.461 1.00 93.62 101 ASN A CA 1
ATOM 792 C C . ASN A 1 101 ? 4.246 24.046 31.747 1.00 93.62 101 ASN A C 1
ATOM 794 O O . ASN A 1 101 ? 5.300 23.430 31.900 1.00 93.62 101 ASN A O 1
ATOM 798 N N . TYR A 1 102 ? 4.143 25.111 30.944 1.00 95.56 102 TYR A N 1
ATOM 799 C CA . TYR A 1 102 ? 5.288 25.719 30.270 1.00 95.56 102 TYR A CA 1
ATOM 800 C C . TYR A 1 102 ? 6.361 26.154 31.274 1.00 95.56 102 TYR A C 1
ATOM 802 O O . TYR A 1 102 ? 6.071 26.884 32.225 1.00 95.56 102 TYR A O 1
ATOM 810 N N . ASN A 1 103 ? 7.604 25.746 31.024 1.00 95.62 103 ASN A N 1
ATOM 811 C CA . ASN A 1 103 ? 8.760 26.190 31.785 1.00 95.62 103 ASN A CA 1
ATOM 812 C C . ASN A 1 103 ? 9.632 27.117 30.927 1.00 95.62 103 ASN A C 1
ATOM 814 O O . ASN A 1 103 ? 10.278 26.671 29.979 1.00 95.62 103 ASN A O 1
ATOM 818 N N . SER A 1 104 ? 9.689 28.406 31.283 1.00 94.81 104 SER A N 1
ATOM 819 C CA . SER A 1 104 ? 10.495 29.406 30.570 1.00 94.81 104 SER A CA 1
ATOM 820 C C . SER A 1 104 ? 12.005 29.250 30.760 1.00 94.81 104 SER A C 1
ATOM 822 O O . SER A 1 104 ? 12.761 29.948 30.090 1.00 94.81 104 SER A O 1
ATOM 824 N N . THR A 1 105 ? 12.452 28.401 31.692 1.00 95.81 105 THR A N 1
ATOM 825 C CA . THR A 1 105 ? 13.880 28.095 31.876 1.00 95.81 105 THR A CA 1
ATOM 826 C C . THR A 1 105 ? 14.354 26.935 31.003 1.00 95.81 105 THR A C 1
ATOM 828 O O . THR A 1 105 ? 15.555 26.700 30.920 1.00 95.81 105 THR A O 1
ATOM 831 N N . GLU A 1 106 ? 13.432 26.187 30.396 1.00 94.62 106 GLU A N 1
ATOM 832 C CA . GLU A 1 106 ? 13.721 25.066 29.499 1.00 94.62 106 GLU A CA 1
ATOM 833 C C . GLU A 1 106 ? 13.566 25.480 28.030 1.00 94.62 106 GLU A C 1
ATOM 835 O O . GLU A 1 106 ? 12.935 26.488 27.703 1.00 94.62 106 GLU A O 1
ATOM 840 N N . GLU A 1 107 ? 14.139 24.686 27.125 1.00 94.81 107 GLU A N 1
ATOM 841 C CA . GLU A 1 107 ? 14.042 24.915 25.684 1.00 94.81 107 GLU A CA 1
ATOM 842 C C . GLU A 1 107 ? 12.588 24.849 25.198 1.00 94.81 107 GLU A C 1
ATOM 844 O O . GLU A 1 107 ? 11.798 24.015 25.646 1.00 94.81 107 GLU A O 1
ATOM 849 N N . SER A 1 108 ? 12.227 25.728 24.259 1.00 95.50 108 SER A N 1
ATOM 850 C CA . SER A 1 108 ? 10.899 25.713 23.649 1.00 95.50 108 SER A CA 1
ATOM 851 C C . SER A 1 108 ? 10.766 24.585 22.620 1.00 95.50 108 SER A C 1
ATOM 853 O O . SER A 1 108 ? 11.325 24.671 21.532 1.00 95.50 108 SER A O 1
ATOM 855 N N . VAL A 1 109 ? 9.956 23.573 22.930 1.00 95.31 109 VAL A N 1
ATOM 856 C CA . VAL A 1 109 ? 9.696 22.399 22.085 1.00 95.31 109 VAL A CA 1
ATOM 857 C C . VAL A 1 109 ? 8.234 22.367 21.629 1.00 95.31 109 VAL A C 1
ATOM 859 O O . VAL A 1 109 ? 7.299 22.344 22.440 1.00 95.31 109 VAL A O 1
ATOM 862 N N . TYR A 1 110 ? 8.040 22.305 20.312 1.00 95.06 110 TYR A N 1
ATOM 863 C CA . TYR A 1 110 ? 6.747 22.103 19.6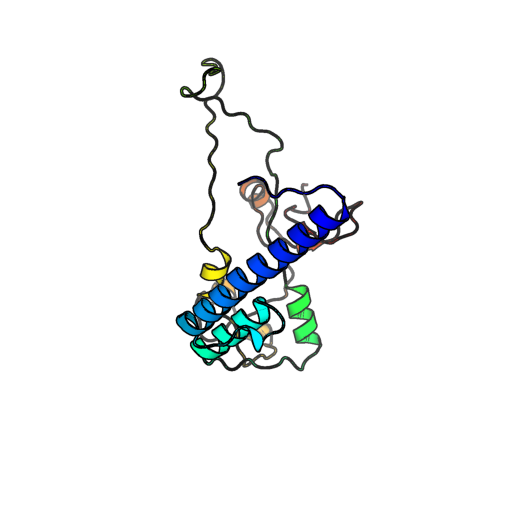55 1.00 95.06 110 TYR A CA 1
ATOM 864 C C . TYR A 1 110 ? 6.729 20.724 18.994 1.00 95.06 110 TYR A C 1
ATOM 866 O O . TYR A 1 110 ? 7.719 20.312 18.399 1.00 95.06 110 TYR A O 1
ATOM 874 N N . LEU A 1 111 ? 5.601 20.021 19.089 1.00 93.69 111 LEU A N 1
ATOM 875 C CA . LEU A 1 111 ? 5.395 18.741 18.413 1.00 93.69 111 LEU A CA 1
ATOM 876 C C . LEU A 1 111 ? 4.478 18.956 17.211 1.00 93.69 111 LEU A C 1
ATOM 878 O O . LEU A 1 111 ? 3.400 19.534 17.354 1.00 93.69 111 LEU A O 1
ATOM 882 N N . GLY A 1 112 ? 4.920 18.501 16.042 1.00 92.94 112 GLY A N 1
ATOM 883 C CA . GLY A 1 112 ? 4.123 18.475 14.819 1.00 92.94 112 GLY A CA 1
ATOM 884 C C . GLY A 1 112 ? 3.612 17.066 14.541 1.00 92.94 112 GLY A C 1
ATOM 885 O O . GLY A 1 112 ? 4.330 16.094 14.765 1.00 92.94 112 GLY A O 1
ATOM 886 N N . TYR A 1 113 ? 2.384 16.962 14.040 1.00 93.31 113 TYR A N 1
ATOM 887 C CA . TYR A 1 113 ? 1.838 15.724 13.494 1.00 93.31 113 TYR A CA 1
ATOM 888 C C . TYR A 1 113 ? 1.502 15.955 12.025 1.00 93.31 113 TYR A C 1
ATOM 890 O O . TYR A 1 113 ? 0.734 16.861 11.698 1.00 93.31 113 TYR A O 1
ATOM 898 N N . PHE A 1 114 ? 2.110 15.153 11.157 1.00 94.12 114 PHE A N 1
ATOM 899 C CA . PHE A 1 114 ? 1.934 15.224 9.715 1.00 94.12 114 PHE A CA 1
ATOM 900 C C . PHE A 1 114 ? 1.457 13.868 9.218 1.00 94.12 114 PHE A C 1
ATOM 902 O O . PHE A 1 114 ? 2.055 12.845 9.546 1.00 94.12 114 PHE A O 1
ATOM 909 N N . ASP A 1 115 ? 0.398 13.885 8.419 1.00 95.25 115 ASP A N 1
ATOM 910 C CA . ASP A 1 115 ? -0.154 12.703 7.772 1.00 95.25 115 ASP A CA 1
ATOM 911 C C . ASP A 1 115 ? -0.338 13.000 6.281 1.00 95.25 115 ASP A C 1
ATOM 913 O O . ASP A 1 115 ? -0.805 14.079 5.895 1.00 95.25 115 ASP A O 1
ATOM 917 N N . ALA A 1 116 ? 0.113 12.074 5.438 1.00 94.69 116 ALA A N 1
ATOM 918 C CA . ALA A 1 116 ? 0.024 12.207 3.996 1.00 94.69 116 ALA A CA 1
ATOM 919 C C . ALA A 1 116 ? -1.314 11.645 3.502 1.00 94.69 116 ALA A C 1
ATOM 921 O O . ALA A 1 116 ? -1.525 10.432 3.467 1.00 94.69 116 ALA A O 1
ATOM 922 N N . ASN A 1 117 ? -2.186 12.532 3.022 1.00 95.06 117 ASN A N 1
ATOM 923 C CA . ASN A 1 117 ? -3.466 12.148 2.434 1.00 95.06 117 ASN A CA 1
ATOM 924 C C . ASN A 1 117 ? -3.261 11.209 1.232 1.00 95.06 117 ASN A C 1
ATOM 926 O O . ASN A 1 117 ? -2.703 11.614 0.214 1.00 95.06 117 ASN A O 1
ATOM 930 N N . ASN A 1 118 ? -3.770 9.978 1.332 1.00 94.12 118 ASN A N 1
ATOM 931 C CA . ASN A 1 118 ? -3.745 8.976 0.261 1.00 94.12 118 ASN A CA 1
ATOM 932 C C . ASN A 1 118 ? -2.338 8.715 -0.327 1.00 94.12 118 ASN A C 1
ATOM 934 O O . ASN A 1 118 ? -2.145 8.733 -1.544 1.00 94.12 118 ASN A O 1
ATOM 938 N N . LEU A 1 119 ? -1.354 8.456 0.544 1.00 94.06 119 LEU A N 1
ATOM 939 C CA . LEU A 1 119 ? 0.044 8.224 0.157 1.00 94.06 119 LEU A CA 1
ATOM 940 C C . LEU A 1 119 ? 0.204 7.176 -0.960 1.00 94.06 119 LEU A C 1
ATOM 942 O O . LEU A 1 119 ? 0.863 7.442 -1.965 1.00 94.06 119 LEU A O 1
ATOM 946 N N . TYR A 1 120 ? -0.422 6.003 -0.814 1.00 92.00 120 TYR A N 1
ATOM 947 C CA . TYR A 1 120 ? -0.342 4.953 -1.833 1.00 92.00 120 TYR A CA 1
ATOM 948 C C . TYR A 1 120 ? -1.072 5.332 -3.119 1.00 92.00 120 TYR A C 1
ATOM 950 O O . TYR A 1 120 ? -0.556 5.047 -4.191 1.00 92.00 120 TYR A O 1
ATOM 958 N N . GLY A 1 121 ? -2.215 6.021 -3.051 1.00 93.44 121 GLY A N 1
ATOM 959 C CA . GLY A 1 121 ? -2.901 6.486 -4.257 1.00 93.44 121 GLY A CA 1
ATOM 960 C C . GLY A 1 121 ? -2.083 7.507 -5.049 1.00 93.44 121 GLY A C 1
ATOM 961 O O . GLY A 1 121 ? -2.087 7.464 -6.276 1.00 93.44 121 GLY A O 1
ATOM 962 N N . TYR A 1 122 ? -1.323 8.373 -4.370 1.00 93.62 122 TYR A N 1
ATOM 963 C CA . TYR A 1 122 ? -0.352 9.251 -5.029 1.00 93.62 122 TYR A CA 1
ATOM 964 C C . TYR A 1 122 ? 0.817 8.467 -5.641 1.00 93.62 122 TYR A C 1
ATOM 966 O O . TYR A 1 122 ? 1.242 8.763 -6.751 1.00 93.62 122 TYR A O 1
ATOM 974 N N . ALA A 1 123 ? 1.334 7.444 -4.955 1.00 92.69 123 ALA A N 1
ATOM 975 C CA . ALA A 1 123 ? 2.365 6.584 -5.536 1.00 92.69 123 ALA A CA 1
ATOM 976 C C . ALA A 1 123 ? 1.845 5.821 -6.770 1.00 92.69 123 ALA A C 1
ATOM 978 O O . ALA A 1 123 ? 2.550 5.711 -7.766 1.00 92.69 123 ALA A O 1
ATOM 979 N N . MET A 1 124 ? 0.594 5.356 -6.730 1.00 91.94 124 MET A N 1
ATOM 980 C CA . MET A 1 124 ? -0.063 4.639 -7.825 1.00 91.94 124 MET A CA 1
ATOM 981 C C . MET A 1 124 ? -0.455 5.530 -9.012 1.00 91.94 124 MET A C 1
ATOM 983 O O . MET A 1 124 ? -0.804 4.997 -10.061 1.00 91.94 124 MET A O 1
ATOM 987 N N . SER A 1 125 ? -0.412 6.860 -8.876 1.00 90.06 125 SER A N 1
ATOM 988 C CA . SER A 1 125 ? -0.608 7.779 -10.006 1.00 90.06 125 SER A CA 1
ATOM 989 C C . SER A 1 125 ? 0.681 8.064 -10.784 1.00 90.06 125 SER A C 1
ATOM 991 O O . SER A 1 125 ? 0.638 8.712 -11.831 1.00 90.06 125 SER A O 1
ATOM 993 N N . MET A 1 126 ? 1.824 7.584 -10.288 1.00 90.69 126 MET A N 1
ATOM 994 C CA . MET A 1 126 ? 3.094 7.610 -11.011 1.00 90.69 126 MET A CA 1
ATOM 995 C C . MET A 1 126 ? 3.132 6.494 -12.067 1.00 90.69 126 MET A C 1
ATOM 997 O O . MET A 1 126 ? 2.367 5.536 -11.962 1.00 90.69 126 MET A O 1
ATOM 1001 N N . PRO A 1 127 ? 4.020 6.570 -13.077 1.00 90.38 127 PRO A N 1
ATOM 1002 C CA . PRO A 1 127 ? 4.216 5.471 -14.019 1.00 90.38 127 PRO A CA 1
ATOM 1003 C C . PRO A 1 127 ? 4.555 4.158 -13.298 1.00 90.38 127 PRO A C 1
ATOM 1005 O O . PRO A 1 127 ? 5.477 4.115 -12.483 1.00 90.38 127 PRO A O 1
ATOM 1008 N N . LEU A 1 128 ? 3.806 3.097 -13.607 1.00 92.06 128 LEU A N 1
ATOM 1009 C CA . LEU A 1 128 ? 3.978 1.755 -13.049 1.00 92.06 128 LEU A CA 1
ATOM 1010 C C . LEU A 1 128 ? 4.250 0.746 -14.174 1.00 92.06 128 LEU A C 1
ATOM 1012 O O . LEU A 1 128 ? 3.659 0.865 -15.252 1.00 92.06 128 LEU A O 1
ATOM 1016 N N . PRO A 1 129 ? 5.105 -0.264 -13.940 1.00 92.50 129 PRO A N 1
ATOM 1017 C CA . PRO A 1 129 ? 5.403 -1.269 -14.949 1.00 92.50 129 PRO A CA 1
ATOM 1018 C C . PRO A 1 129 ? 4.172 -2.141 -15.224 1.00 92.50 129 PRO A C 1
ATOM 1020 O O . PRO A 1 129 ? 3.592 -2.715 -14.304 1.00 92.50 129 PRO A O 1
ATOM 1023 N N . CYS A 1 130 ? 3.789 -2.250 -16.497 1.00 93.94 130 CYS A N 1
ATOM 1024 C CA . CYS A 1 130 ? 2.659 -3.079 -16.934 1.00 93.94 130 CYS A CA 1
ATOM 1025 C C . CYS A 1 130 ? 3.100 -4.286 -17.778 1.00 93.94 130 CYS A C 1
ATOM 1027 O O . CYS A 1 130 ? 2.407 -5.300 -17.796 1.00 93.94 130 CYS A O 1
ATOM 1029 N N . GLY A 1 131 ? 4.253 -4.215 -18.448 1.00 95.31 131 GLY A N 1
ATOM 1030 C CA . GLY A 1 131 ? 4.741 -5.289 -19.305 1.00 95.31 131 GLY A CA 1
ATOM 1031 C C . GLY A 1 131 ? 6.072 -4.973 -19.976 1.00 95.31 131 GLY A C 1
ATOM 1032 O O . GLY A 1 131 ? 6.780 -4.061 -19.561 1.00 95.31 131 GLY A O 1
ATOM 1033 N N . GLU A 1 132 ? 6.386 -5.768 -20.997 1.00 95.44 132 GLU A N 1
ATOM 1034 C CA . GLU A 1 132 ? 7.665 -5.806 -21.720 1.00 95.44 132 GLU A CA 1
ATOM 1035 C C . GLU A 1 132 ? 8.872 -6.100 -20.815 1.00 95.44 132 GLU A C 1
ATOM 1037 O O . GLU A 1 132 ? 9.989 -5.629 -21.035 1.00 95.44 132 GLU A O 1
ATOM 1042 N N . PHE A 1 133 ? 8.651 -6.933 -19.795 1.00 95.94 133 PHE A N 1
ATOM 1043 C CA . PHE A 1 133 ? 9.694 -7.349 -18.866 1.00 95.94 133 PHE A CA 1
ATOM 1044 C C . PHE A 1 133 ? 10.780 -8.148 -19.591 1.00 95.94 133 PHE A C 1
ATOM 1046 O O . PHE A 1 133 ? 10.509 -9.184 -20.206 1.00 95.94 133 PHE A O 1
ATOM 1053 N N . CYS A 1 134 ? 12.019 -7.675 -19.493 1.00 95.31 134 CYS A N 1
ATOM 1054 C CA . CYS A 1 134 ? 13.195 -8.349 -20.022 1.00 95.31 134 CYS A CA 1
ATOM 1055 C C . CYS A 1 134 ? 14.414 -8.090 -19.133 1.00 95.31 134 CYS A C 1
ATOM 1057 O O . CYS A 1 134 ? 14.511 -7.063 -18.460 1.00 95.31 134 CYS A O 1
ATOM 1059 N N . TRP A 1 135 ? 15.356 -9.033 -19.141 1.00 95.00 135 TRP A N 1
ATOM 1060 C CA . TRP A 1 135 ? 16.669 -8.816 -18.550 1.00 95.00 135 TRP A CA 1
ATOM 1061 C C . TRP A 1 135 ? 17.486 -7.877 -19.433 1.00 95.00 135 TRP A C 1
ATOM 1063 O O . TRP A 1 135 ? 17.539 -8.048 -20.652 1.00 95.00 135 TRP A O 1
ATOM 1073 N N . VAL A 1 136 ? 18.151 -6.912 -18.807 1.00 91.56 136 VAL A N 1
ATOM 1074 C CA . VAL A 1 136 ? 19.047 -5.970 -19.479 1.00 91.56 136 VAL A CA 1
ATOM 1075 C C . VAL A 1 136 ? 20.475 -6.273 -19.044 1.00 91.56 136 VAL A C 1
ATOM 1077 O O . VAL A 1 136 ? 20.748 -6.409 -17.854 1.00 91.56 136 VAL A O 1
ATOM 1080 N N . ASP A 1 137 ? 21.389 -6.379 -20.009 1.00 88.50 137 ASP A N 1
ATOM 1081 C CA . ASP A 1 137 ? 22.819 -6.493 -19.718 1.00 88.50 137 ASP A CA 1
ATOM 1082 C C . ASP A 1 137 ? 23.303 -5.200 -19.044 1.00 88.50 137 ASP A C 1
ATOM 1084 O O . ASP A 1 137 ? 23.135 -4.099 -19.579 1.00 88.50 137 ASP A O 1
ATOM 1088 N N . SER A 1 138 ? 23.917 -5.334 -17.869 1.00 82.88 138 SER A N 1
ATOM 1089 C CA . SER A 1 138 ? 24.404 -4.208 -17.071 1.00 82.88 138 SER A CA 1
ATOM 1090 C C . SER A 1 138 ? 25.424 -3.343 -17.815 1.00 82.88 138 SER A C 1
ATOM 1092 O O . SER A 1 138 ? 25.499 -2.140 -17.566 1.00 82.88 138 SER A O 1
ATOM 1094 N N . ASN A 1 139 ? 26.148 -3.904 -18.789 1.00 83.38 139 ASN A N 1
ATOM 1095 C CA . ASN A 1 139 ? 27.104 -3.162 -19.613 1.00 83.38 139 ASN A CA 1
ATOM 1096 C C . ASN A 1 139 ? 26.434 -2.141 -20.550 1.00 83.38 139 ASN A C 1
ATOM 1098 O O . ASN A 1 139 ? 27.106 -1.247 -21.065 1.00 83.38 139 ASN A O 1
ATOM 1102 N N . VAL A 1 140 ? 25.128 -2.275 -20.795 1.00 82.12 140 VAL A N 1
ATOM 1103 C CA . VAL A 1 140 ? 24.371 -1.445 -21.748 1.00 82.12 140 VAL A CA 1
ATOM 1104 C C . VAL A 1 140 ? 23.675 -0.268 -21.057 1.00 82.12 140 VAL A C 1
ATOM 1106 O O . VAL A 1 140 ? 23.381 0.733 -21.706 1.00 82.12 140 VAL A O 1
ATOM 1109 N N . LEU A 1 141 ? 23.444 -0.355 -19.744 1.00 81.31 141 LEU A N 1
ATOM 1110 C CA . LEU A 1 141 ? 22.628 0.605 -18.994 1.00 81.31 141 LEU A CA 1
ATOM 1111 C C . LEU A 1 141 ? 23.277 1.999 -18.860 1.00 81.31 141 LEU A C 1
ATOM 1113 O O . LEU A 1 141 ? 22.576 2.996 -18.700 1.00 81.31 141 LEU A O 1
ATOM 1117 N N . GLY A 1 142 ? 24.606 2.088 -18.968 1.00 83.06 142 GLY A N 1
ATOM 1118 C CA . GLY A 1 142 ? 25.336 3.349 -18.829 1.00 83.06 142 GLY A CA 1
ATOM 1119 C C . GLY A 1 142 ? 25.238 3.938 -17.416 1.00 83.06 142 GLY A C 1
ATOM 1120 O O . GLY A 1 142 ? 25.260 3.209 -16.427 1.00 83.06 142 GLY A O 1
ATOM 1121 N N . ASP A 1 143 ? 25.171 5.269 -17.312 1.00 86.06 143 ASP A N 1
ATOM 1122 C CA . ASP A 1 143 ? 25.053 5.962 -16.024 1.00 86.06 143 ASP A CA 1
ATOM 1123 C C . ASP A 1 143 ? 23.599 5.971 -15.525 1.00 86.06 143 ASP A C 1
ATOM 1125 O O . ASP A 1 143 ? 22.761 6.735 -16.013 1.00 86.06 143 ASP A O 1
ATOM 1129 N N . ILE A 1 144 ? 23.323 5.159 -14.502 1.00 84.56 144 ILE A N 1
ATOM 1130 C CA . ILE A 1 144 ? 22.012 5.033 -13.845 1.00 84.56 144 ILE A CA 1
ATOM 1131 C C . ILE A 1 144 ? 21.491 6.383 -13.340 1.00 84.56 144 ILE A C 1
ATOM 1133 O O . ILE A 1 144 ? 20.289 6.642 -13.395 1.00 84.56 144 ILE A O 1
ATOM 1137 N N . ILE A 1 145 ? 22.378 7.264 -12.867 1.00 85.94 145 ILE A N 1
ATOM 1138 C CA . ILE A 1 145 ? 21.994 8.553 -12.272 1.00 85.94 145 ILE A CA 1
ATOM 1139 C C . ILE A 1 145 ? 21.416 9.495 -13.339 1.00 85.94 145 ILE A C 1
ATOM 1141 O O . ILE A 1 145 ? 20.621 10.383 -13.031 1.00 85.94 145 ILE A O 1
ATOM 1145 N N . SER A 1 146 ? 21.777 9.281 -14.604 1.00 88.25 146 SER A N 1
ATOM 1146 C CA . SER A 1 146 ? 21.290 10.074 -15.732 1.00 88.25 146 SER A CA 1
ATOM 1147 C C . SER A 1 146 ? 19.899 9.661 -16.231 1.00 88.25 146 SER A C 1
ATOM 1149 O O . SER A 1 146 ? 19.301 10.385 -17.032 1.00 88.25 146 SER A O 1
ATOM 1151 N N . ILE A 1 147 ? 19.362 8.527 -15.761 1.00 86.50 147 ILE A N 1
ATOM 1152 C CA . ILE A 1 147 ? 18.067 8.006 -16.208 1.00 86.50 147 ILE A CA 1
ATOM 1153 C C . ILE A 1 147 ? 16.940 8.937 -15.720 1.00 86.50 147 ILE A C 1
ATOM 1155 O O . ILE A 1 147 ? 16.814 9.182 -14.516 1.00 86.50 147 ILE A O 1
ATOM 1159 N N . PRO A 1 148 ? 16.082 9.455 -16.621 1.00 87.62 148 PRO A N 1
ATOM 1160 C CA . PRO A 1 148 ? 14.959 10.293 -16.225 1.00 87.62 148 PRO A CA 1
ATOM 1161 C C . PRO A 1 148 ? 13.992 9.555 -15.298 1.00 87.62 148 PRO A C 1
ATOM 1163 O O . PRO A 1 148 ? 13.623 8.411 -15.545 1.00 87.62 148 PRO A O 1
ATOM 1166 N N . LYS A 1 149 ? 13.499 10.258 -14.272 1.00 82.81 149 LYS A N 1
ATOM 1167 C CA . LYS A 1 149 ? 12.510 9.721 -13.322 1.00 82.81 149 LYS A CA 1
ATOM 1168 C C . LYS A 1 149 ? 11.218 9.244 -13.999 1.00 82.81 149 LYS A C 1
ATOM 1170 O O . LYS A 1 149 ? 10.587 8.307 -13.523 1.00 82.81 149 LYS A O 1
ATOM 1175 N N . PHE A 1 150 ? 10.804 9.929 -15.063 1.00 88.31 150 PHE A N 1
ATOM 1176 C CA . PHE A 1 150 ? 9.609 9.604 -15.832 1.00 88.31 150 PHE A CA 1
ATOM 1177 C C . PHE A 1 150 ? 10.035 9.252 -17.247 1.00 88.31 150 PHE A C 1
ATOM 1179 O O . PHE A 1 150 ? 10.493 10.118 -17.993 1.00 88.31 150 PHE A O 1
ATOM 1186 N N . ASN A 1 151 ? 9.910 7.978 -17.585 1.00 86.69 151 ASN A N 1
ATOM 1187 C CA . ASN A 1 151 ? 10.256 7.446 -18.887 1.00 86.69 151 ASN A CA 1
ATOM 1188 C C . ASN A 1 151 ? 9.279 6.320 -19.241 1.00 86.69 151 ASN A C 1
ATOM 1190 O O . ASN A 1 151 ? 8.631 5.765 -18.353 1.00 86.69 151 ASN A O 1
ATOM 1194 N N . GLU A 1 152 ? 9.177 5.991 -20.525 1.00 90.06 152 GLU A N 1
ATOM 1195 C CA . GLU A 1 152 ? 8.366 4.858 -20.991 1.00 90.06 152 GLU A CA 1
ATOM 1196 C C . GLU A 1 152 ? 8.956 3.523 -20.515 1.00 90.06 152 GLU A C 1
ATOM 1198 O O . GLU A 1 152 ? 8.219 2.600 -20.183 1.00 90.06 152 GLU A O 1
ATOM 1203 N N . ILE A 1 153 ? 10.288 3.456 -20.407 1.00 89.69 153 ILE A N 1
ATOM 1204 C CA . ILE A 1 153 ? 11.027 2.293 -19.910 1.00 89.69 153 ILE A CA 1
ATOM 1205 C C . ILE A 1 153 ? 11.503 2.567 -18.482 1.00 89.69 153 ILE A C 1
ATOM 1207 O O . ILE A 1 153 ? 12.262 3.511 -18.239 1.00 89.69 153 ILE A O 1
ATOM 1211 N N . GLY A 1 154 ? 11.065 1.722 -17.548 1.00 91.44 154 GLY A N 1
ATOM 1212 C CA . GLY A 1 154 ? 11.544 1.689 -16.167 1.00 91.44 154 GLY A CA 1
ATOM 1213 C C . GLY A 1 154 ? 12.594 0.600 -15.947 1.00 91.44 154 GLY A C 1
ATOM 1214 O O . GLY A 1 154 ? 12.669 -0.364 -16.704 1.00 91.44 154 GLY A O 1
ATOM 1215 N N . TYR A 1 155 ? 13.378 0.738 -14.878 1.00 91.00 155 TYR A N 1
ATOM 1216 C CA . TYR A 1 155 ? 14.409 -0.229 -14.500 1.00 91.00 155 TYR A CA 1
ATOM 1217 C C . TYR A 1 155 ? 14.228 -0.658 -13.046 1.00 91.00 155 TYR A C 1
ATOM 1219 O O . TYR A 1 155 ? 14.028 0.179 -12.164 1.00 91.00 155 TYR A O 1
ATOM 1227 N N . ILE A 1 156 ? 14.330 -1.962 -12.801 1.00 91.94 156 ILE A N 1
ATOM 1228 C CA . ILE A 1 156 ? 14.485 -2.536 -11.464 1.00 91.94 156 ILE A CA 1
ATOM 1229 C C . ILE A 1 156 ? 15.944 -2.967 -11.367 1.00 91.94 156 ILE A C 1
ATOM 1231 O O . ILE A 1 156 ? 16.425 -3.705 -12.223 1.00 91.94 156 ILE A O 1
ATOM 1235 N N . LEU A 1 157 ? 16.654 -2.457 -10.366 1.00 90.00 157 LEU A N 1
ATOM 1236 C CA . LEU A 1 157 ? 18.094 -2.642 -10.232 1.00 90.00 157 LEU A CA 1
ATOM 1237 C C . LEU A 1 157 ? 18.390 -3.468 -8.985 1.00 90.00 157 LEU A C 1
ATOM 1239 O O . LEU A 1 157 ? 17.915 -3.133 -7.900 1.00 90.00 157 LEU A O 1
ATOM 1243 N N . ASP A 1 158 ? 19.201 -4.506 -9.156 1.00 88.94 158 ASP A N 1
ATOM 1244 C CA . ASP A 1 158 ? 19.819 -5.263 -8.071 1.00 88.94 158 ASP A CA 1
ATOM 1245 C C . ASP A 1 158 ? 21.329 -5.007 -8.119 1.00 88.94 158 ASP A C 1
ATOM 1247 O O . ASP A 1 158 ? 21.975 -5.245 -9.142 1.00 88.94 158 ASP A O 1
ATOM 1251 N N . PHE A 1 159 ? 21.865 -4.395 -7.066 1.00 85.12 159 PHE A N 1
ATOM 1252 C CA . PHE A 1 159 ? 23.247 -3.930 -7.017 1.00 85.12 159 PHE A CA 1
ATOM 1253 C C . PHE A 1 159 ? 23.769 -3.868 -5.585 1.00 85.12 159 PHE A C 1
ATOM 1255 O O . PHE A 1 159 ? 23.038 -3.572 -4.636 1.00 85.12 159 PHE A O 1
ATOM 1262 N N . ASP A 1 160 ? 25.077 -4.060 -5.453 1.00 86.44 160 ASP A N 1
ATOM 1263 C CA . ASP A 1 160 ? 25.800 -3.786 -4.221 1.00 86.44 160 ASP A CA 1
ATOM 1264 C C . ASP A 1 160 ? 26.103 -2.291 -4.105 1.00 86.44 160 ASP A C 1
ATOM 1266 O O . ASP A 1 160 ? 26.469 -1.628 -5.080 1.00 86.44 160 ASP A O 1
ATOM 1270 N N . PHE A 1 161 ? 25.988 -1.748 -2.896 1.00 83.50 161 PHE A N 1
ATOM 1271 C CA . PHE A 1 161 ? 26.331 -0.357 -2.630 1.00 83.50 161 PHE A CA 1
ATOM 1272 C C . PHE A 1 161 ? 27.019 -0.198 -1.275 1.00 83.50 161 PHE A C 1
ATOM 1274 O O . PHE A 1 161 ? 26.742 -0.930 -0.322 1.00 83.50 161 PHE A O 1
ATOM 1281 N N . GLU A 1 162 ? 27.879 0.812 -1.182 1.00 86.94 162 GLU A N 1
ATOM 1282 C CA . GLU A 1 162 ? 28.492 1.256 0.067 1.00 86.94 162 GLU A CA 1
ATOM 1283 C C . GLU A 1 162 ? 27.855 2.582 0.496 1.00 86.94 162 GLU A C 1
ATOM 1285 O O . GLU A 1 162 ? 27.767 3.519 -0.298 1.00 86.94 162 GLU A O 1
ATOM 1290 N N . TYR A 1 163 ? 27.375 2.666 1.743 1.00 87.75 163 TYR A N 1
ATOM 1291 C CA . TYR A 1 163 ? 26.752 3.882 2.270 1.00 87.75 163 TYR A CA 1
ATOM 1292 C C . TYR A 1 163 ? 27.838 4.841 2.789 1.00 87.75 163 TYR A C 1
ATOM 1294 O O . TYR A 1 163 ? 28.460 4.532 3.810 1.00 87.75 163 TYR A O 1
ATOM 1302 N N . PRO A 1 164 ? 28.068 6.011 2.161 1.00 89.62 164 PRO A N 1
ATOM 1303 C CA . PRO A 1 164 ? 29.184 6.878 2.529 1.00 89.62 164 PRO A CA 1
ATOM 1304 C C . PRO A 1 164 ? 29.112 7.337 3.990 1.00 89.62 164 PRO A C 1
ATOM 1306 O O . PRO A 1 164 ? 28.109 7.915 4.406 1.00 89.62 164 PRO A O 1
ATOM 1309 N N . GLN A 1 165 ? 30.195 7.141 4.749 1.00 89.75 165 GLN A N 1
ATOM 1310 C CA . GLN A 1 165 ? 30.244 7.414 6.196 1.00 89.75 165 GLN A CA 1
ATOM 1311 C C . GLN A 1 165 ? 29.855 8.857 6.553 1.00 89.75 165 GLN A C 1
ATOM 1313 O O . GLN A 1 165 ? 29.125 9.095 7.508 1.00 89.75 165 GLN A O 1
ATOM 1318 N N . HIS A 1 166 ? 30.266 9.832 5.737 1.00 91.69 166 HIS A N 1
ATOM 1319 C CA . HIS A 1 166 ? 29.946 11.246 5.956 1.00 91.69 166 HIS A CA 1
ATOM 1320 C C . HIS A 1 166 ? 28.441 11.576 5.861 1.00 91.69 166 HIS A C 1
ATOM 1322 O O . HIS A 1 166 ? 28.039 12.666 6.258 1.00 91.69 166 HIS A O 1
ATOM 1328 N N . LEU A 1 167 ? 27.607 10.666 5.337 1.00 90.81 167 LEU A N 1
ATOM 1329 C CA . LEU A 1 167 ? 26.149 10.822 5.266 1.00 90.81 167 LEU A CA 1
ATOM 1330 C C . LEU A 1 167 ? 25.413 10.159 6.437 1.00 90.81 167 LEU A C 1
ATOM 1332 O O . LEU A 1 167 ? 24.195 10.305 6.535 1.00 90.81 167 LEU A O 1
ATOM 1336 N N . HIS A 1 168 ? 26.107 9.418 7.308 1.00 89.50 168 HIS A N 1
ATOM 1337 C CA . HIS A 1 168 ? 25.458 8.614 8.349 1.00 89.50 168 HIS A CA 1
ATOM 1338 C C . HIS A 1 168 ? 24.681 9.474 9.343 1.00 89.50 168 HIS A C 1
ATOM 1340 O O . HIS A 1 168 ? 23.508 9.201 9.585 1.00 89.50 168 HIS A O 1
ATOM 1346 N N . ASP A 1 169 ? 25.291 10.549 9.841 1.00 89.06 169 ASP A N 1
ATOM 1347 C CA . ASP A 1 169 ? 24.636 11.461 10.785 1.00 89.06 169 ASP A CA 1
ATOM 1348 C C . ASP A 1 169 ? 23.485 12.230 10.124 1.00 89.06 169 ASP A C 1
ATOM 1350 O O . ASP A 1 169 ? 22.424 12.410 10.716 1.00 89.06 169 ASP A O 1
ATOM 1354 N N . HIS A 1 170 ? 23.661 12.640 8.865 1.00 90.75 170 HIS A N 1
ATOM 1355 C CA . HIS A 1 170 ? 22.648 13.389 8.119 1.00 90.75 170 HIS A CA 1
ATOM 1356 C C . HIS A 1 170 ? 21.413 12.557 7.777 1.00 90.75 170 HIS A C 1
ATOM 1358 O O . HIS A 1 170 ? 20.315 13.102 7.678 1.00 90.75 170 HIS A O 1
ATOM 1364 N N . HIS A 1 171 ? 21.586 11.254 7.559 1.00 91.12 171 HIS A N 1
ATOM 1365 C CA . HIS A 1 171 ? 20.509 10.344 7.178 1.00 91.12 171 HIS A CA 1
ATOM 1366 C C . HIS A 1 171 ? 20.085 9.428 8.338 1.00 91.12 171 HIS A C 1
ATOM 1368 O O . HIS A 1 171 ? 19.372 8.456 8.111 1.00 91.12 171 HIS A O 1
ATOM 1374 N N . TYR A 1 172 ? 20.507 9.717 9.573 1.00 85.75 172 TYR A N 1
ATOM 1375 C CA . TYR A 1 172 ? 20.214 8.889 10.746 1.00 85.75 172 TYR A CA 1
ATOM 1376 C C . TYR A 1 172 ? 18.705 8.689 10.967 1.00 85.75 172 TYR A C 1
ATOM 1378 O O . TYR A 1 172 ? 18.249 7.578 11.252 1.00 85.75 172 TYR A O 1
ATOM 1386 N N . ASP A 1 173 ? 17.933 9.762 10.788 1.00 87.12 173 ASP A N 1
ATOM 1387 C CA . ASP A 1 173 ? 16.489 9.772 11.026 1.00 87.12 173 ASP A CA 1
ATOM 1388 C C . ASP A 1 173 ? 15.707 8.998 9.958 1.00 87.12 173 ASP A C 1
ATOM 1390 O O . ASP A 1 173 ? 14.627 8.481 10.238 1.00 87.12 173 ASP A O 1
ATOM 1394 N N . LEU A 1 174 ? 16.235 8.955 8.731 1.00 89.06 174 LEU A N 1
ATOM 1395 C CA . LEU A 1 174 ? 15.589 8.353 7.570 1.00 89.06 174 LEU A CA 1
ATOM 1396 C C . LEU A 1 174 ? 16.647 7.883 6.555 1.00 89.06 174 LEU A C 1
ATOM 1398 O O . LEU A 1 174 ? 16.875 8.552 5.541 1.00 89.06 174 LEU A O 1
ATOM 1402 N N . PRO A 1 175 ? 17.326 6.754 6.814 1.00 89.00 175 PRO A N 1
ATOM 1403 C CA . PRO A 1 175 ? 18.354 6.264 5.913 1.00 89.00 175 PRO A CA 1
ATOM 1404 C C . PRO A 1 175 ? 17.756 5.779 4.598 1.00 89.00 175 PRO A C 1
ATOM 1406 O O . PRO A 1 175 ? 16.646 5.242 4.541 1.00 89.00 175 PRO A O 1
ATOM 1409 N N . LEU A 1 176 ? 18.523 5.965 3.528 1.00 88.62 176 LEU A N 1
ATOM 1410 C CA . LEU A 1 176 ? 18.139 5.518 2.195 1.00 88.62 176 LEU A CA 1
ATOM 1411 C C . LEU A 1 176 ? 18.342 4.004 2.057 1.00 88.62 176 LEU A C 1
ATOM 1413 O O . LEU A 1 176 ? 19.198 3.420 2.716 1.00 88.62 176 LEU A O 1
ATOM 1417 N N . LEU A 1 177 ? 17.579 3.391 1.148 1.00 87.19 177 LEU A N 1
ATOM 1418 C CA . LEU A 1 177 ? 17.691 1.969 0.789 1.00 87.19 177 LEU A CA 1
ATOM 1419 C C . LEU A 1 177 ? 17.532 1.003 1.988 1.00 87.19 177 LEU A C 1
ATOM 1421 O O . LEU A 1 177 ? 18.389 0.140 2.200 1.00 87.19 177 LEU A O 1
ATOM 1425 N N . PRO A 1 178 ? 16.444 1.112 2.781 1.00 88.19 178 PRO A N 1
ATOM 1426 C CA . PRO A 1 178 ? 16.215 0.200 3.894 1.00 88.19 178 PRO A CA 1
ATOM 1427 C C . PRO A 1 178 ? 15.997 -1.240 3.402 1.00 88.19 178 PRO A C 1
ATOM 1429 O O . PRO A 1 178 ? 15.407 -1.478 2.342 1.00 88.19 178 PRO A O 1
ATOM 1432 N N . ARG A 1 179 ? 16.446 -2.218 4.192 1.00 86.25 179 ARG A N 1
ATOM 1433 C CA . ARG A 1 179 ? 16.415 -3.645 3.825 1.00 86.25 179 ARG A CA 1
ATOM 1434 C C . ARG A 1 179 ? 15.461 -4.431 4.711 1.00 86.25 179 ARG A C 1
ATOM 1436 O O . ARG A 1 179 ? 15.320 -4.138 5.893 1.00 86.25 179 ARG A O 1
ATOM 1443 N N . SER A 1 180 ? 14.789 -5.425 4.141 1.00 88.31 180 SER A N 1
ATOM 1444 C CA . SER A 1 180 ? 13.953 -6.347 4.912 1.00 88.31 180 SER A CA 1
ATOM 1445 C C . SER A 1 180 ? 14.825 -7.418 5.555 1.00 88.31 180 SER A C 1
ATOM 1447 O O . SER A 1 180 ? 15.374 -8.264 4.857 1.00 88.31 180 SER A O 1
ATOM 1449 N N . GLU A 1 181 ? 14.918 -7.423 6.882 1.00 87.81 181 GLU A N 1
ATOM 1450 C CA . GLU A 1 181 ? 15.738 -8.384 7.633 1.00 87.81 181 GLU A CA 1
ATOM 1451 C C . GLU A 1 181 ? 15.002 -8.846 8.888 1.00 87.81 181 GLU A C 1
ATOM 1453 O O . GLU A 1 181 ? 14.015 -8.233 9.292 1.00 87.81 181 GLU A O 1
ATOM 1458 N N . VAL A 1 182 ? 15.428 -9.952 9.499 1.00 89.06 182 VAL A N 1
ATOM 1459 C CA . VAL A 1 182 ? 14.865 -10.427 10.771 1.00 89.06 182 VAL A CA 1
ATOM 1460 C C . VAL A 1 182 ? 15.745 -9.900 11.906 1.00 89.06 182 VAL A C 1
ATOM 1462 O O . VAL A 1 182 ? 16.856 -10.404 12.077 1.00 89.06 182 VAL A O 1
ATOM 1465 N N . PRO A 1 183 ? 15.284 -8.915 12.703 1.00 84.88 183 PRO A N 1
ATOM 1466 C CA . PRO A 1 183 ? 16.083 -8.402 13.808 1.00 84.88 183 PRO A CA 1
ATOM 1467 C C . PRO A 1 183 ? 16.397 -9.497 14.829 1.00 84.88 183 PRO A C 1
ATOM 1469 O O . PRO A 1 183 ? 15.597 -10.415 15.037 1.00 84.88 183 PRO A O 1
ATOM 1472 N N . LEU A 1 184 ? 17.515 -9.351 15.544 1.00 86.56 184 LEU A N 1
ATOM 1473 C CA . LEU A 1 184 ? 17.894 -10.268 16.618 1.00 86.56 184 LEU A CA 1
ATOM 1474 C C . LEU A 1 184 ? 16.741 -10.426 17.631 1.00 86.56 184 LEU A C 1
ATOM 1476 O O . LEU A 1 184 ? 16.225 -9.447 18.170 1.00 86.56 184 LEU A O 1
ATOM 1480 N N . GLY A 1 185 ? 16.319 -11.667 17.880 1.00 89.12 185 GLY A N 1
ATOM 1481 C CA . GLY A 1 185 ? 15.224 -11.978 18.807 1.00 89.12 185 GLY A CA 1
ATOM 1482 C C . GLY A 1 185 ? 13.808 -11.783 18.247 1.00 89.12 185 GLY A C 1
ATOM 1483 O O . GLY A 1 185 ? 12.837 -12.032 18.963 1.00 89.12 185 GLY A O 1
ATOM 1484 N N . CYS A 1 186 ? 13.655 -11.380 16.982 1.00 87.19 186 CYS A N 1
ATOM 1485 C CA . CYS A 1 186 ? 12.364 -11.334 16.292 1.00 87.19 186 CYS A CA 1
ATOM 1486 C C . CYS A 1 186 ? 12.109 -12.617 15.482 1.00 87.19 186 CYS A C 1
ATOM 1488 O O . CYS A 1 186 ? 13.032 -13.315 15.079 1.00 87.19 186 CYS A O 1
ATOM 1490 N N . LYS A 1 187 ? 10.828 -12.925 15.232 1.00 89.56 187 LYS A N 1
ATOM 1491 C CA . LYS A 1 187 ? 10.402 -14.056 14.380 1.00 89.56 187 LYS A CA 1
ATOM 1492 C C . LYS A 1 187 ? 10.063 -13.655 12.945 1.00 89.56 187 LYS A C 1
ATOM 1494 O O . LYS A 1 187 ? 9.984 -14.512 12.077 1.00 89.56 187 LYS A O 1
ATOM 1499 N N . TYR A 1 188 ? 9.812 -12.369 12.723 1.00 86.81 188 TYR A N 1
ATOM 1500 C CA . TYR A 1 188 ? 9.317 -11.834 11.461 1.00 86.81 188 TYR A CA 1
ATOM 1501 C C . TYR A 1 188 ? 10.280 -10.780 10.935 1.00 86.81 188 TYR A C 1
ATOM 1503 O O . TYR A 1 188 ? 10.895 -10.055 11.725 1.00 86.81 188 TYR A O 1
ATOM 1511 N N . SER A 1 189 ? 10.381 -10.703 9.609 1.00 87.44 189 SER A N 1
ATOM 1512 C CA . SER A 1 189 ? 11.158 -9.668 8.940 1.00 87.44 189 SER A CA 1
ATOM 1513 C C . SER A 1 189 ? 10.536 -8.289 9.173 1.00 87.44 189 SER A C 1
ATOM 1515 O O . SER A 1 189 ? 9.314 -8.149 9.276 1.00 87.44 189 SER A O 1
ATOM 1517 N N . LYS A 1 190 ? 11.390 -7.275 9.284 1.00 87.69 190 LYS A N 1
ATOM 1518 C CA . LYS A 1 190 ? 11.034 -5.862 9.372 1.00 87.69 190 LYS A CA 1
ATOM 1519 C C . LYS A 1 190 ? 11.885 -5.072 8.391 1.00 87.69 190 LYS A C 1
ATOM 1521 O O . LYS A 1 190 ? 13.005 -5.467 8.076 1.00 87.69 190 LYS A O 1
ATOM 1526 N N . LEU A 1 191 ? 11.351 -3.938 7.949 1.00 90.12 191 LEU A N 1
ATOM 1527 C CA . LEU A 1 191 ? 12.104 -2.979 7.159 1.00 90.12 191 LEU A CA 1
ATOM 1528 C C . LEU A 1 191 ? 13.080 -2.234 8.074 1.00 90.12 191 LEU A C 1
ATOM 1530 O O . LEU A 1 191 ? 12.664 -1.447 8.924 1.00 90.12 191 LEU A O 1
ATOM 1534 N N . MET A 1 192 ? 14.365 -2.534 7.932 1.00 87.88 192 MET A N 1
ATOM 1535 C CA . MET A 1 192 ? 15.434 -2.015 8.770 1.00 87.88 192 MET A CA 1
ATOM 1536 C C . MET A 1 192 ? 15.913 -0.664 8.260 1.00 87.88 192 MET A C 1
ATOM 1538 O O . MET A 1 192 ? 16.331 -0.521 7.113 1.00 87.88 192 MET A O 1
ATOM 1542 N N . THR A 1 193 ? 15.893 0.314 9.157 1.00 87.81 193 THR A N 1
ATOM 1543 C CA . THR A 1 193 ? 16.397 1.677 8.955 1.00 87.81 193 THR A CA 1
ATOM 1544 C C . THR A 1 193 ? 17.668 1.914 9.762 1.00 87.81 193 THR A C 1
ATOM 1546 O O . THR A 1 193 ? 17.881 2.977 10.340 1.00 87.81 193 THR A O 1
ATOM 1549 N N . THR A 1 194 ? 18.498 0.886 9.887 1.00 81.88 194 THR A N 1
ATOM 1550 C CA . THR A 1 194 ? 19.778 0.9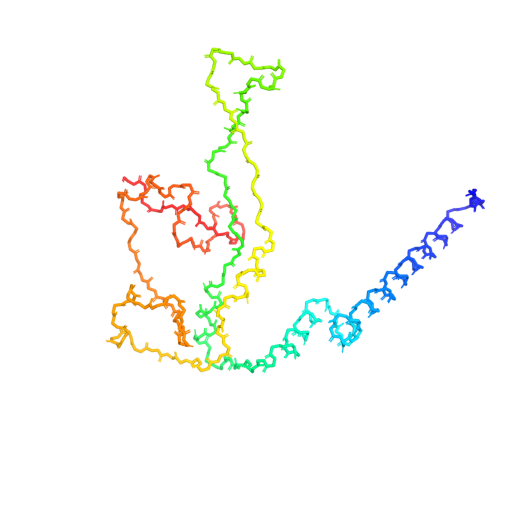64 10.586 1.00 81.88 194 THR A CA 1
ATOM 1551 C C . THR A 1 194 ? 20.899 0.980 9.565 1.00 81.88 194 THR A C 1
ATOM 1553 O O . THR A 1 194 ? 20.959 0.107 8.707 1.00 81.88 194 THR A O 1
ATOM 1556 N N . LEU A 1 195 ? 21.798 1.955 9.672 1.00 74.88 195 LEU A N 1
ATOM 1557 C CA . LEU A 1 195 ? 23.058 1.937 8.938 1.00 74.88 195 LEU A CA 1
ATOM 1558 C C . LEU A 1 195 ? 24.005 0.951 9.636 1.00 74.88 195 LEU A C 1
ATOM 1560 O O . LEU A 1 195 ? 24.299 1.109 10.826 1.00 74.88 195 LEU A O 1
ATOM 1564 N N . GLU A 1 196 ? 24.425 -0.093 8.924 1.00 66.19 196 GLU A N 1
ATOM 1565 C CA . GLU A 1 196 ? 25.485 -0.997 9.378 1.00 66.19 196 GLU A CA 1
ATOM 1566 C C . GLU A 1 196 ? 26.863 -0.360 9.108 1.00 66.19 196 GLU A C 1
ATOM 1568 O O . GLU A 1 196 ? 27.020 0.391 8.149 1.00 66.19 196 GLU A O 1
ATOM 1573 N N . ASN A 1 197 ? 27.843 -0.634 9.980 1.00 51.09 197 ASN A N 1
ATOM 1574 C CA . ASN A 1 197 ? 29.084 0.138 10.201 1.00 51.09 197 ASN A CA 1
ATOM 1575 C C . ASN A 1 197 ? 28.881 1.538 10.807 1.00 51.09 197 ASN A C 1
ATOM 1577 O O . ASN A 1 197 ? 29.143 2.559 10.184 1.00 51.09 197 ASN A O 1
ATOM 1581 N N . LYS A 1 198 ? 28.515 1.572 12.095 1.00 41.34 198 LYS A N 1
ATOM 1582 C CA . LYS A 1 198 ? 28.658 2.758 12.963 1.00 41.34 198 LYS A CA 1
ATOM 1583 C C . LYS A 1 198 ? 30.071 2.861 13.567 1.00 41.34 198 LYS A C 1
ATOM 1585 O O . LYS A 1 198 ? 30.196 3.020 14.782 1.00 41.34 198 LYS A O 1
ATOM 1590 N N . SER A 1 199 ? 31.117 2.632 12.773 1.00 31.69 199 SER A N 1
ATOM 1591 C CA . SER A 1 199 ? 32.507 2.782 13.238 1.00 31.69 199 SER A CA 1
ATOM 1592 C C . SER A 1 199 ? 32.962 4.226 13.135 1.00 31.69 199 SER A C 1
ATOM 1594 O O . SER A 1 199 ? 32.753 4.792 12.038 1.00 31.69 199 SER A O 1
#

pLDDT: mean 90.89, std 8.22, range [31.69, 98.31]

Sequence (199 aa):
RELNMSTLGDYNDIYVKLDVTLLCDVMEEFRNSCLSSYGLDCFYNFTSPGLAWQAMMKETKCELQLLTDIDMVLMIEAGVRGGLTQSVTPYVKANNKHLQNYNSTEESVYLGYFDANNLYGYAMSMPLPCGEFCWVDSNVLGDIISIPKFNEIGYILDFDFEYPQHLHDHHYDLPLLPRSEVPLGCKYSKLMTTLENKS

InterPro domains:
  IPR004868 DNA-directed DNA polymerase, family B, mitochondria/virus [PF03175] (14-156)
  IPR043502 DNA/RNA polymerase superfamily [SSF56672] (45-180)

Organism: NCBI:txid36148